Protein 4HBE (pdb70)

GO terms:
  GO:0005515 protein binding (F, IPI)
  GO:0033650 host cell mitochondrion (C, EXP)
  GO:0030430 host cell cytoplasm (C, EXP)

B-factor: mean 36.93, std 17.75, range [13.77, 181.9]

Organism: Rubella virus (strain M33) (NCBI:txid11043)

Nearest PDB structures (foldseek):
  4har-assembly2_C  TM=7.996E-01  e=3.243E-14  Rubella virus strain M33
  4hbo-assembly4_D-5  TM=9.039E-01  e=2.121E-11  Rubella virus strain M33
  6g1z-assembly1_A  TM=4.812E-01  e=7.567E-01  Agrobacterium fabrum str. C58
  6g20-assembly1_A  TM=4.833E-01  e=8.910E-01  Agrobacterium fabrum str. C58
  5fl3-assembly1_A  TM=3.885E-01  e=9.409E-01  Thermus thermophilus

CATH classification: 3.10.50.50

Secondary structure (DSSP, 8-state):
-EEEEEEEEEE-STT--EEEEEEEEEE--S----STT---HHHHSPPP-S---HHHHHHHT-----EEEEES-TTS-EEEEEEEETTEEEEEEEE---/--EEEEEEEEE-STT--EEEEEEEEEE-SS-SB-TT-PBPTTTT-S--SSPPPHHHHHHHH------EEEEETTTEEEEEEEEEETTEEEEEEEE---

Structure (mmCIF, N/CA/C/O backbone):
data_4HBE
#
_entry.id   4HBE
#
_cell.length_a   37.730
_cell.length_b   71.484
_cell.length_c   79.048
_cell.angle_alpha   90.00
_cell.angle_beta   90.00
_cell.angle_gamma   90.00
#
_symmetry.space_group_name_H-M   'P 2 21 21'
#
loop_
_entity.id
_entity.type
_entity.pdbx_description
1 polymer 'Capsid protein'
2 water water
#
loop_
_atom_site.group_PDB
_atom_site.id
_at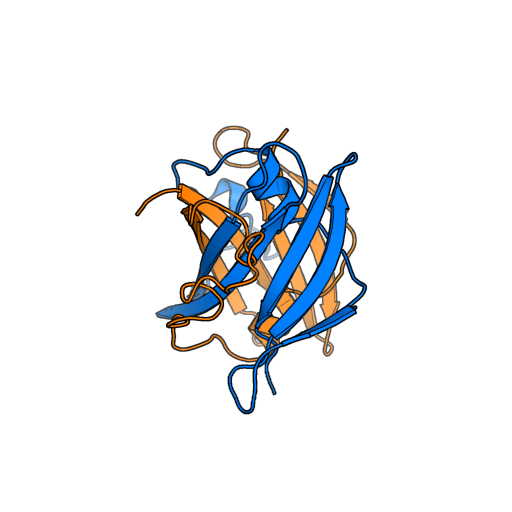om_site.type_symbol
_atom_site.label_atom_id
_atom_site.label_alt_id
_atom_site.label_comp_id
_atom_site.label_asym_id
_atom_site.label_entity_id
_atom_site.label_seq_id
_atom_site.pdbx_PDB_ins_code
_atom_site.Cartn_x
_atom_site.Cartn_y
_atom_site.Cartn_z
_atom_site.occupancy
_atom_site.B_iso_or_equiv
_atom_site.auth_seq_id
_atom_site.auth_comp_id
_atom_site.auth_asym_id
_atom_site.auth_atom_id
_atom_site.pdbx_PDB_model_num
ATOM 1 N N . THR A 1 24 ? -2.859 14.645 0.443 1.00 59.48 24 THR A N 1
ATOM 2 C CA . THR A 1 24 ? -3.128 13.241 0.735 1.00 63.21 24 THR A CA 1
ATOM 3 C C . THR A 1 24 ? -3.705 12.448 -0.455 1.00 54.01 24 THR A C 1
ATOM 4 O O . THR A 1 24 ? -4.720 12.832 -1.054 1.00 38.66 24 THR A O 1
ATOM 8 N N . GLU A 1 25 ? -3.066 11.317 -0.752 1.00 55.11 25 GLU A N 1
ATOM 9 C CA . GLU A 1 25 ? -3.200 10.670 -2.057 1.00 57.40 25 GLU A CA 1
ATOM 10 C C . GLU A 1 25 ? -3.999 9.373 -2.096 1.00 48.69 25 GLU A C 1
ATOM 11 O O . GLU A 1 25 ? -3.991 8.574 -1.167 1.00 58.07 25 GLU A O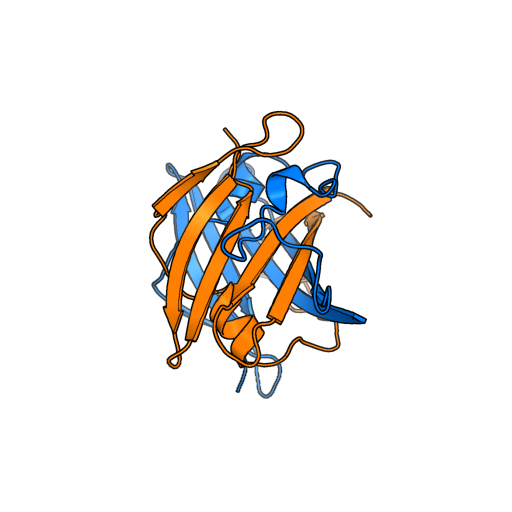 1
ATOM 13 N N . ALA A 1 26 ? -4.693 9.196 -3.205 1.00 38.25 26 ALA A N 1
ATOM 14 C CA . ALA A 1 26 ? -5.355 7.954 -3.544 1.00 37.74 26 ALA A CA 1
ATOM 15 C C . ALA A 1 26 ? -5.282 7.821 -5.064 1.00 33.01 26 ALA A C 1
ATOM 16 O O . ALA A 1 26 ? -5.044 8.801 -5.782 1.00 29.85 26 ALA A O 1
ATOM 18 N N . CYS A 1 27 ? -5.481 6.611 -5.554 1.00 25.57 27 CYS A N 1
ATOM 19 C CA . CYS A 1 27 ? -5.400 6.384 -6.977 1.00 18.74 27 CYS A CA 1
ATOM 20 C C . CYS A 1 27 ? -6.351 5.271 -7.412 1.00 26.09 27 CYS A C 1
ATOM 21 O O . CYS A 1 27 ? -6.754 4.436 -6.601 1.00 24.46 27 CYS A O 1
ATOM 24 N N . VAL A 1 28 ? -6.703 5.266 -8.697 1.00 19.35 28 VAL A N 1
ATOM 25 C CA . VAL A 1 28 ? -7.556 4.223 -9.245 1.00 22.98 28 VAL A CA 1
ATOM 26 C C . VAL A 1 28 ? -7.230 4.150 -10.742 1.00 25.67 28 VAL A C 1
ATOM 27 O O . VAL A 1 28 ? -6.812 5.153 -11.328 1.00 19.10 28 VAL A O 1
ATOM 31 N N . THR A 1 29 ? -7.368 2.969 -11.349 1.00 22.19 29 THR A N 1
ATOM 32 C CA . THR A 1 29 ? -6.897 2.779 -12.723 1.00 25.02 29 THR A CA 1
ATOM 33 C C . THR A 1 29 ? -8.007 2.510 -13.728 1.00 18.48 29 THR A C 1
ATOM 34 O O . THR A 1 29 ? -8.924 1.742 -13.458 1.00 19.78 29 THR A O 1
ATOM 38 N N . SER A 1 30 ? -7.906 3.136 -14.895 1.00 21.52 30 SER A N 1
ATOM 39 C CA . SER A 1 30 ? -8.829 2.873 -16.000 1.00 19.49 30 SER A CA 1
ATOM 40 C C . SER A 1 30 ? -8.080 2.273 -17.166 1.00 21.27 30 SER A C 1
ATOM 41 O O . SER A 1 30 ? -6.859 2.320 -17.188 1.00 17.50 30 SER A O 1
ATOM 44 N N . TRP A 1 31 ? -8.813 1.732 -18.140 1.00 15.74 31 TRP A N 1
ATOM 45 C CA . TRP A 1 31 ? -8.239 1.352 -19.423 1.00 15.67 31 TRP A CA 1
ATOM 46 C C . TRP A 1 31 ? -9.147 1.835 -20.533 1.00 15.57 31 TRP A C 1
ATOM 47 O O . TRP A 1 31 ? -10.334 2.031 -20.332 1.00 31.08 31 TRP A O 1
ATOM 58 N N . LEU A 1 32 ? -8.588 1.998 -21.718 1.00 17.48 32 LEU A N 1
ATOM 59 C CA . LEU A 1 32 ? -9.300 2.625 -22.813 1.00 20.59 32 LEU A CA 1
ATOM 60 C C . LEU A 1 32 ? -8.614 2.208 -24.105 1.00 25.66 32 LEU A C 1
ATOM 61 O O . LEU A 1 32 ? -7.383 2.102 -24.162 1.00 30.07 32 LEU A O 1
ATOM 66 N N . TRP A 1 33 ? -9.403 1.975 -25.143 1.00 17.33 33 TRP A N 1
ATOM 67 C CA . TRP A 1 33 ? -8.849 1.565 -26.421 1.00 20.53 33 TRP A CA 1
ATOM 68 C C . TRP A 1 33 ? -9.845 1.783 -27.533 1.00 23.13 33 TRP A C 1
ATOM 69 O O . TRP A 1 33 ? -11.056 1.702 -27.330 1.00 25.47 33 TRP A O 1
ATOM 80 N N . SER A 1 34 ? -9.322 2.073 -28.711 1.00 19.74 34 SER A N 1
ATOM 81 C CA . SER A 1 34 ? -10.165 2.366 -29.846 1.00 25.46 34 SER A CA 1
ATOM 82 C C . SER A 1 34 ? -10.112 1.209 -30.824 1.00 33.60 34 SER A C 1
ATOM 83 O O . SER A 1 34 ? -9.351 0.254 -30.632 1.00 28.02 34 SER A O 1
ATOM 86 N N . GLU A 1 35 ? -10.918 1.329 -31.878 1.00 36.13 35 GLU A N 1
ATOM 87 C CA . GLU A 1 35 ? -10.986 0.353 -32.953 1.00 43.02 35 GLU A CA 1
ATOM 88 C C . GLU A 1 35 ? -10.486 0.921 -34.282 1.00 46.53 35 GLU A C 1
ATOM 89 O O . GLU A 1 35 ? -10.313 2.133 -34.429 1.00 53.09 35 GLU A O 1
ATOM 95 N N . GLY A 1 36 ? -10.256 0.034 -35.247 1.00 47.53 36 GLY A N 1
ATOM 96 C CA . GLY A 1 36 ? -9.914 0.438 -36.603 1.00 47.80 36 GLY A CA 1
ATOM 97 C C . GLY A 1 36 ? -8.453 0.756 -36.886 1.00 47.27 36 GLY A C 1
ATOM 98 O O . GLY A 1 36 ? -7.551 0.423 -36.111 1.00 45.02 36 GLY A O 1
ATOM 99 N N . GLU A 1 37 ? -8.228 1.402 -38.024 1.00 48.42 37 GLU A N 1
ATOM 100 C CA . GLU A 1 37 ? -6.900 1.832 -38.427 1.00 46.83 37 GLU A CA 1
ATOM 101 C C . GLU A 1 37 ? -6.266 2.739 -37.373 1.00 45.67 37 GLU A C 1
ATOM 102 O O . GLU A 1 37 ? -6.844 3.754 -36.977 1.00 49.36 37 GLU A O 1
ATOM 108 N N . GLY A 1 38 ? -5.074 2.365 -36.919 1.00 45.17 38 GLY A N 1
ATOM 109 C CA . GLY A 1 38 ? -4.350 3.151 -35.939 1.00 43.59 38 GLY A CA 1
ATOM 110 C C . GLY A 1 38 ? -4.971 3.132 -34.550 1.00 41.12 38 GLY A C 1
ATOM 111 O O . GLY A 1 38 ? -4.828 4.092 -33.784 1.00 41.26 38 GLY A O 1
ATOM 112 N N . ALA A 1 39 ? -5.663 2.043 -34.230 1.00 32.95 39 ALA A N 1
ATOM 113 C CA . ALA A 1 39 ? -6.248 1.861 -32.908 1.00 32.87 39 ALA A CA 1
ATOM 114 C C . ALA A 1 39 ? -5.186 2.039 -31.823 1.00 33.36 39 ALA A C 1
ATOM 115 O O . ALA A 1 39 ? -4.014 1.775 -32.053 1.00 37.37 39 ALA A O 1
ATOM 117 N N . VAL A 1 40 ? -5.591 2.525 -30.658 1.00 26.12 40 VAL A N 1
ATOM 118 C CA . VAL A 1 40 ? -4.657 2.707 -29.559 1.00 28.09 40 VAL A CA 1
ATOM 119 C C . VAL A 1 40 ? -5.190 2.030 -28.306 1.00 27.28 40 VAL A C 1
ATOM 120 O O . VAL A 1 40 ? -6.330 1.599 -28.263 1.00 33.25 40 VAL A O 1
ATOM 124 N N . PHE A 1 41 ? -4.365 1.985 -27.274 1.00 24.30 41 PHE A N 1
ATOM 125 C CA . PHE A 1 41 ? -4.662 1.247 -26.057 1.00 21.33 41 PHE A CA 1
ATOM 126 C C . PHE A 1 41 ? -3.909 2.009 -25.024 1.00 19.81 41 PHE A C 1
ATOM 127 O O . PHE A 1 41 ? -2.689 2.156 -25.150 1.00 20.81 41 PHE A O 1
ATOM 135 N N . TYR A 1 42 ? -4.619 2.511 -24.017 1.00 15.47 42 TYR A N 1
ATOM 136 C CA . TYR A 1 42 ? -3.976 3.237 -22.920 1.00 23.05 42 TYR A CA 1
ATOM 137 C C . TYR A 1 42 ? -4.356 2.696 -21.556 1.00 15.17 42 TYR A C 1
ATOM 138 O O . TYR A 1 42 ? -5.461 2.218 -21.355 1.00 15.20 42 TYR A O 1
ATOM 147 N N . ARG A 1 43 ? -3.412 2.769 -20.633 1.00 16.23 43 ARG A N 1
ATOM 148 C CA . ARG A 1 43 ? -3.717 2.710 -19.211 1.00 16.89 43 ARG A CA 1
ATOM 149 C C . ARG A 1 43 ? -3.928 4.144 -18.685 1.00 21.73 43 ARG A C 1
ATOM 150 O O . ARG A 1 43 ? -3.209 5.071 -19.085 1.00 17.24 43 ARG A O 1
ATOM 158 N N . VAL A 1 44 ? -4.909 4.351 -17.810 1.00 24.32 44 VAL A N 1
ATOM 159 C CA . VAL A 1 44 ? -5.029 5.659 -17.141 1.00 24.24 44 VAL A CA 1
ATOM 160 C C . VAL A 1 44 ? -5.030 5.573 -15.606 1.00 27.10 44 VAL A C 1
ATOM 161 O O . VAL A 1 44 ? -5.931 5.009 -14.979 1.00 15.13 44 VAL A O 1
ATOM 165 N N . ASP A 1 45 ? -4.002 6.138 -14.998 1.00 15.11 45 ASP A N 1
ATOM 166 C CA . ASP A 1 45 ? -3.926 6.114 -13.555 1.00 25.28 45 ASP A CA 1
ATOM 167 C C . ASP A 1 45 ? -4.446 7.458 -13.035 1.00 29.11 45 ASP A C 1
ATOM 168 O O . ASP A 1 45 ? -3.860 8.516 -13.284 1.00 32.22 45 ASP A O 1
ATOM 173 N N . LEU A 1 46 ? -5.574 7.416 -12.343 1.00 24.04 46 LEU A N 1
ATOM 174 C CA . LEU A 1 46 ? -6.183 8.634 -11.854 1.00 24.39 46 LEU A CA 1
ATOM 175 C C . LEU A 1 46 ? -5.710 8.892 -10.431 1.00 35.07 46 LEU A C 1
ATOM 176 O O . LEU A 1 46 ? -6.139 8.221 -9.475 1.00 34.07 46 LEU A O 1
ATOM 181 N N . HIS A 1 47 ? -4.813 9.862 -10.300 1.00 16.16 47 HIS A N 1
ATOM 182 C CA . HIS A 1 47 ? -4.251 10.198 -9.004 1.00 25.84 47 HIS A CA 1
ATOM 183 C C . HIS A 1 47 ? -5.089 11.277 -8.350 1.00 23.37 47 HIS A C 1
ATOM 184 O O . HIS A 1 47 ? -5.117 12.412 -8.816 1.00 18.19 47 HIS A O 1
ATOM 191 N N . PHE A 1 48 ? -5.776 10.901 -7.272 1.00 19.56 48 PHE A N 1
ATOM 192 C CA . PHE A 1 48 ? -6.641 11.811 -6.540 1.00 18.31 48 PHE A CA 1
ATOM 193 C C . PHE A 1 48 ? -5.915 12.440 -5.365 1.00 28.65 48 PHE A C 1
ATOM 194 O O . PHE A 1 48 ? -5.472 11.736 -4.460 1.00 28.95 48 PHE A O 1
ATOM 202 N N . THR A 1 49 ? -5.827 13.768 -5.363 1.00 28.67 49 THR A N 1
ATOM 203 C CA . THR A 1 49 ? -5.220 14.481 -4.252 1.00 23.44 49 THR A CA 1
ATOM 204 C C . THR A 1 49 ? -6.229 15.367 -3.547 1.00 26.62 49 THR A C 1
ATOM 205 O O . THR A 1 49 ? -6.784 16.295 -4.153 1.00 23.26 49 THR A O 1
ATOM 209 N N . ASN A 1 50 ? -6.446 15.072 -2.263 1.00 21.13 50 ASN A N 1
ATOM 210 C CA . ASN A 1 50 ? -7.271 15.894 -1.378 1.00 21.87 50 ASN A CA 1
ATOM 211 C C . ASN A 1 50 ? -6.571 17.185 -0.945 1.00 28.03 50 ASN A C 1
ATOM 212 O O . ASN A 1 50 ? -5.566 17.140 -0.242 1.00 37.82 50 ASN A O 1
ATOM 217 N N . LEU A 1 51 ? -7.123 18.330 -1.343 1.00 23.12 51 LEU A N 1
ATOM 218 C CA . LEU A 1 51 ? -6.498 19.617 -1.082 1.00 26.07 51 LEU A CA 1
ATOM 219 C C . LEU A 1 51 ? -7.021 20.264 0.196 1.00 35.55 51 LEU A C 1
ATOM 220 O O . LEU A 1 51 ? -6.744 21.438 0.456 1.00 36.97 51 LEU A O 1
ATOM 225 N N . GLY A 1 52 ? -7.767 19.499 0.993 1.00 36.78 52 GLY A N 1
ATOM 226 C CA . GLY A 1 52 ? -8.279 19.999 2.260 1.00 39.82 52 GLY A CA 1
ATOM 227 C C . GLY A 1 52 ? -9.266 21.140 2.078 1.00 43.64 52 GLY A C 1
ATOM 228 O O . GLY A 1 52 ? -10.315 20.978 1.443 1.00 46.83 52 GLY A O 1
ATOM 229 N N . THR A 1 53 ? -8.928 22.297 2.639 1.00 43.37 53 THR A N 1
ATOM 230 C CA . THR A 1 53 ? -9.708 23.514 2.431 1.00 46.89 53 THR A CA 1
ATOM 231 C C . THR A 1 53 ? -8.829 24.579 1.758 1.00 45.38 53 THR A C 1
ATOM 232 O O . THR A 1 53 ? -8.095 25.307 2.426 1.00 44.11 53 THR A O 1
ATOM 236 N N . PRO A 1 54 ? -8.881 24.663 0.423 1.00 44.05 54 PRO A N 1
ATOM 237 C CA . PRO A 1 54 ? -8.066 25.672 -0.265 1.00 44.23 54 PRO A CA 1
ATOM 238 C C . PRO A 1 54 ? -8.614 27.090 -0.055 1.00 41.94 54 PRO A C 1
ATOM 239 O O . PRO A 1 54 ? -9.781 27.242 0.322 1.00 48.02 54 PRO A O 1
ATOM 243 N N . PRO A 1 55 ? -7.780 28.122 -0.273 1.00 42.63 55 PRO A N 1
ATOM 244 C CA . PRO A 1 55 ? -8.289 29.502 -0.256 1.00 52.68 55 PRO A CA 1
ATOM 245 C C . PRO A 1 55 ? -9.405 29.747 -1.293 1.00 54.21 55 PRO A C 1
ATOM 246 O O . PRO A 1 55 ? -9.322 29.246 -2.417 1.00 53.33 55 PRO A O 1
ATOM 250 N N . LEU A 1 56 ? -10.438 30.491 -0.894 1.00 56.91 56 LEU A N 1
ATOM 251 C CA . LEU A 1 56 ? -11.598 30.781 -1.750 1.00 58.98 56 LEU A CA 1
ATOM 252 C C . LEU A 1 56 ? -11.794 32.292 -1.929 1.00 68.17 56 LEU A C 1
ATOM 253 O O . LEU A 1 56 ? -11.189 33.089 -1.206 1.00 72.22 56 LEU A O 1
ATOM 258 N N . ASP A 1 57 ? -12.627 32.685 -2.894 1.00 68.93 57 ASP A N 1
ATOM 259 C CA . ASP A 1 57 ? -12.922 34.106 -3.122 1.00 78.63 57 ASP A CA 1
ATOM 260 C C . ASP A 1 57 ? -14.099 34.566 -2.259 1.00 81.24 57 ASP A C 1
ATOM 261 O O . ASP A 1 57 ? -14.488 33.871 -1.320 1.00 78.39 57 ASP A O 1
ATOM 266 N N . GLU A 1 58 ? -14.663 35.731 -2.563 1.00 86.86 58 GLU A N 1
ATOM 267 C CA . GLU A 1 58 ? -15.937 36.114 -1.955 1.00 99.82 58 GLU A CA 1
ATOM 268 C C . GLU A 1 58 ? -16.994 35.097 -2.373 1.00 102.42 58 GLU A C 1
ATOM 269 O O . GLU A 1 58 ? -16.775 34.332 -3.311 1.00 102.42 58 GLU A O 1
ATOM 275 N N . ASP A 1 59 ? -18.133 35.087 -1.682 1.00 102.16 59 ASP A N 1
ATOM 276 C CA . ASP A 1 59 ? -19.185 34.085 -1.907 1.00 96.24 59 ASP A CA 1
ATOM 277 C C . ASP A 1 59 ? -18.754 32.693 -1.414 1.00 87.74 59 ASP A C 1
ATOM 278 O O . ASP A 1 59 ? -19.488 32.030 -0.678 1.00 94.71 59 ASP A O 1
ATOM 283 N N . GLY A 1 60 ? -17.561 32.260 -1.817 1.00 71.08 60 GLY A N 1
ATOM 284 C CA . GLY A 1 60 ? -17.001 30.995 -1.372 1.00 58.68 60 GLY A CA 1
ATOM 285 C C . GLY A 1 60 ? -16.687 30.063 -2.529 1.00 53.42 60 GLY A C 1
ATOM 286 O O . GLY A 1 60 ? -16.762 28.838 -2.390 1.00 55.89 60 GLY A O 1
ATOM 287 N N . ARG A 1 61 ? -16.327 30.645 -3.672 1.00 54.20 61 ARG A N 1
ATOM 288 C CA . ARG A 1 61 ? -16.111 29.877 -4.903 1.00 53.83 61 ARG A CA 1
ATOM 289 C C . ARG A 1 61 ? -14.630 29.534 -5.147 1.00 52.86 61 ARG A C 1
ATOM 290 O O . ARG A 1 61 ? -13.740 30.358 -4.937 1.00 58.23 61 ARG A O 1
ATOM 298 N N . TRP A 1 62 ? -14.378 28.311 -5.598 1.00 46.25 62 TRP A N 1
ATOM 299 C CA . TRP A 1 62 ? -13.038 27.877 -5.980 1.00 36.72 62 TRP A CA 1
ATOM 300 C C . TRP A 1 62 ? -12.894 28.011 -7.505 1.00 35.72 62 TRP A C 1
ATOM 301 O O . TRP A 1 62 ? -13.823 27.666 -8.251 1.00 34.42 62 TRP A O 1
ATOM 312 N N . ASP A 1 63 ? -11.749 28.512 -7.967 1.00 31.21 63 ASP A N 1
ATOM 313 C CA . ASP A 1 63 ? -11.468 28.630 -9.411 1.00 28.68 63 ASP A CA 1
ATOM 314 C C . ASP A 1 63 ? -10.144 27.949 -9.790 1.00 25.45 63 ASP A C 1
ATOM 315 O O . ASP A 1 63 ? -9.217 28.604 -10.280 1.00 26.44 63 ASP A O 1
ATOM 320 N N . PRO A 1 64 ? -10.058 26.625 -9.587 1.00 28.42 64 PRO A N 1
ATOM 321 C CA . PRO A 1 64 ? -8.780 25.914 -9.684 1.00 26.91 64 PRO A CA 1
ATOM 322 C C . PRO A 1 64 ? -8.138 25.909 -11.077 1.00 31.56 64 PRO A C 1
ATOM 323 O O . PRO A 1 64 ? -6.905 25.950 -11.150 1.00 26.99 64 PRO A O 1
ATOM 327 N N . ALA A 1 65 ? -8.924 25.852 -12.154 1.00 28.92 65 ALA A N 1
ATOM 328 C CA . ALA A 1 65 ? -8.337 25.855 -13.508 1.00 29.91 65 ALA A CA 1
ATOM 329 C C . ALA A 1 65 ? -7.409 27.059 -13.755 1.00 33.14 65 ALA A C 1
ATOM 330 O O . ALA A 1 65 ? -6.460 26.985 -14.545 1.00 32.98 65 ALA A O 1
ATOM 332 N N . LEU A 1 66 ? -7.688 28.154 -13.053 1.00 39.73 66 LEU A N 1
ATOM 333 C CA . LEU A 1 66 ? -6.900 29.376 -13.151 1.00 38.19 66 LEU A CA 1
ATOM 334 C C . LEU A 1 66 ? -5.915 29.578 -12.004 1.00 32.86 66 LEU A C 1
ATOM 335 O O . LEU A 1 66 ? -4.980 30.355 -12.137 1.00 46.23 66 LEU A O 1
ATOM 340 N N . MET A 1 67 ? -6.124 28.904 -10.878 1.00 27.58 67 MET A N 1
ATOM 341 C CA . MET A 1 67 ? -5.243 29.076 -9.714 1.00 32.32 67 MET A CA 1
ATOM 342 C C . MET A 1 67 ? -3.983 28.201 -9.791 1.00 27.68 67 MET A C 1
ATOM 343 O O . MET A 1 67 ? -2.881 28.660 -9.483 1.00 31.82 67 MET A O 1
ATOM 348 N N . TYR A 1 68 ? -4.151 26.951 -10.220 1.00 22.79 68 TYR A N 1
ATOM 349 C CA . TYR A 1 68 ? -3.073 25.972 -10.186 1.00 22.39 68 TYR A CA 1
ATOM 350 C C . TYR A 1 68 ? -2.572 25.547 -11.563 1.00 30.69 68 TYR A C 1
ATOM 351 O O . TYR A 1 68 ? -3.327 25.535 -12.541 1.00 27.82 68 TYR A O 1
ATOM 360 N N . ASN A 1 69 ? -1.291 25.187 -11.615 1.00 22.28 69 ASN A N 1
ATOM 361 C CA . ASN A 1 69 ? -0.665 24.643 -12.809 1.00 24.49 69 ASN A CA 1
ATOM 362 C C . ASN A 1 69 ? -1.108 23.213 -13.072 1.00 28.03 69 ASN A C 1
ATOM 363 O O . ASN A 1 69 ? -1.154 22.405 -12.160 1.00 24.79 69 ASN A O 1
ATOM 368 N N . PRO A 1 70 ? -1.428 22.895 -14.334 1.00 29.38 70 PRO A N 1
ATOM 369 C CA . PRO A 1 70 ? -1.878 21.547 -14.717 1.00 23.37 70 PRO A CA 1
ATOM 370 C C . PRO A 1 70 ? -0.682 20.619 -14.843 1.00 24.45 70 PRO A C 1
ATOM 371 O O . PRO A 1 70 ? 0.437 21.103 -14.963 1.00 20.81 70 PRO A O 1
ATOM 375 N N . CYS A 1 71 ? -0.874 19.311 -14.814 1.00 18.27 71 CYS A N 1
ATOM 376 C CA . CYS A 1 71 ? 0.278 18.482 -15.156 1.00 23.66 71 CYS A CA 1
ATOM 377 C C . CYS A 1 71 ? 0.433 18.380 -16.697 1.00 41.37 71 CYS A C 1
ATOM 378 O O . CYS A 1 71 ? -0.416 18.853 -17.466 1.00 35.74 71 CYS A O 1
ATOM 381 N N . GLY A 1 72 ? 1.537 17.796 -17.135 1.00 37.18 72 GLY A N 1
ATOM 382 C CA . GLY A 1 72 ? 1.865 17.729 -18.544 1.00 35.37 72 GLY A CA 1
ATOM 383 C C . GLY A 1 72 ? 3.154 16.947 -18.661 1.00 37.97 72 GLY A C 1
ATOM 384 O O . GLY A 1 72 ? 3.699 16.545 -17.629 1.00 19.71 72 GLY A O 1
ATOM 385 N N . PRO A 1 73 ? 3.637 16.711 -19.900 1.00 37.05 73 PRO A N 1
ATOM 386 C CA . PRO A 1 73 ? 3.030 17.124 -21.172 1.00 30.77 73 PRO A CA 1
ATOM 387 C C . PRO A 1 73 ? 1.773 16.315 -21.479 1.00 31.21 73 PRO A C 1
ATOM 388 O O . PRO A 1 73 ? 1.567 15.193 -20.982 1.00 25.26 73 PRO A O 1
ATOM 392 N N . GLU A 1 74 ? 0.913 16.891 -22.303 1.00 27.24 74 GLU A N 1
ATOM 393 C CA . GLU A 1 74 ? -0.378 16.275 -22.529 1.00 27.36 74 GLU A CA 1
ATOM 394 C C . GLU A 1 74 ? -0.290 15.089 -23.481 1.00 18.46 74 GLU A C 1
ATOM 395 O O . GLU A 1 74 ? 0.561 15.077 -24.371 1.00 22.86 74 GLU A O 1
ATOM 401 N N . PRO A 1 75 ? -1.166 14.086 -23.278 1.00 16.78 75 PRO A N 1
ATOM 402 C CA . PRO A 1 75 ? -1.331 13.006 -24.263 1.00 16.67 75 PRO A CA 1
ATOM 403 C C . PRO A 1 75 ? -1.938 13.554 -25.554 1.00 31.20 75 PRO A C 1
ATOM 404 O O . PRO A 1 75 ? -2.259 14.745 -25.592 1.00 26.17 75 PRO A O 1
ATOM 408 N N . PRO A 1 76 ? -2.055 12.729 -26.614 1.00 33.23 76 PRO A N 1
ATOM 409 C CA . PRO A 1 76 ? -2.615 13.310 -27.844 1.00 37.84 76 PRO A CA 1
ATOM 410 C C . PRO A 1 76 ? -4.051 13.810 -27.649 1.00 33.15 76 PRO A C 1
ATOM 411 O O . PRO A 1 76 ? -4.769 13.317 -26.779 1.00 26.08 76 PRO A O 1
ATOM 415 N N . ALA A 1 77 ? -4.438 14.808 -28.435 1.00 31.47 77 ALA A N 1
ATOM 416 C CA . ALA A 1 77 ? -5.706 15.497 -28.232 1.00 32.02 77 ALA A CA 1
ATOM 417 C C . ALA A 1 77 ? -6.905 14.556 -28.238 1.00 30.32 77 ALA A C 1
ATOM 418 O O . ALA A 1 77 ? -7.719 14.589 -27.318 1.00 30.62 77 ALA A O 1
ATOM 420 N N . HIS A 1 78 ? -6.990 13.708 -29.258 1.00 27.35 78 HIS A N 1
ATOM 421 C CA . HIS A 1 78 ? -8.175 12.886 -29.480 1.00 26.63 78 HIS A CA 1
ATOM 422 C C . HIS A 1 78 ? -8.294 11.809 -28.413 1.00 25.18 78 HIS A C 1
ATOM 423 O O . HIS A 1 78 ? -9.385 11.386 -28.074 1.00 23.37 78 HIS A O 1
ATOM 430 N N . VAL A 1 79 ? -7.163 11.363 -27.887 1.00 27.19 79 VAL A N 1
ATOM 431 C CA . VAL A 1 79 ? -7.183 10.405 -26.789 1.00 28.54 79 VAL A CA 1
ATOM 432 C C . VAL A 1 79 ? -7.803 11.016 -25.536 1.00 26.01 79 VAL A C 1
ATOM 433 O O . VAL A 1 79 ? -8.616 10.388 -24.867 1.00 23.77 79 VAL A O 1
ATOM 437 N N . VAL A 1 80 ? -7.421 12.253 -25.240 1.00 26.99 80 VAL A N 1
ATOM 438 C CA . VAL A 1 80 ? -7.946 12.975 -24.086 1.00 22.84 80 VAL A CA 1
ATOM 439 C C . VAL A 1 80 ? -9.452 13.254 -24.220 1.00 26.80 80 VAL A C 1
ATOM 440 O O . VAL A 1 80 ? -10.204 13.116 -23.252 1.00 15.52 80 VAL A O 1
ATOM 444 N N . ARG A 1 81 ? -9.890 13.636 -25.419 1.00 22.83 81 ARG A N 1
ATOM 445 C CA . ARG A 1 81 ? -11.302 13.924 -25.658 1.00 22.28 81 ARG A CA 1
ATOM 446 C C . ARG A 1 81 ? -12.129 12.656 -25.480 1.00 33.29 81 ARG A C 1
ATOM 447 O O . ARG A 1 81 ? -13.259 12.694 -24.972 1.00 38.22 81 ARG A O 1
ATOM 455 N N . ALA A 1 82 ? -11.553 11.531 -25.895 1.00 26.22 82 ALA A N 1
ATOM 456 C CA . ALA A 1 82 ? -12.245 10.261 -25.807 1.00 27.53 82 ALA A CA 1
ATOM 457 C C . ALA A 1 82 ? -12.336 9.819 -24.349 1.00 22.09 82 ALA A C 1
ATOM 458 O O . ALA A 1 82 ? -13.395 9.426 -23.894 1.00 17.89 82 ALA A O 1
ATOM 460 N N . TYR A 1 83 ? -11.236 9.883 -23.612 1.00 22.88 83 TYR A N 1
ATOM 461 C CA . TYR A 1 83 ? -11.316 9.514 -22.209 1.00 19.55 83 TYR A CA 1
ATOM 462 C C . TYR A 1 83 ? -12.295 10.389 -21.443 1.00 22.15 83 TYR A C 1
ATOM 463 O O . TYR A 1 83 ? -13.025 9.890 -20.596 1.00 28.09 83 TYR A O 1
ATOM 472 N N . ASN A 1 84 ? -12.307 11.685 -21.739 1.00 22.40 84 ASN A N 1
ATOM 473 C CA . ASN A 1 84 ? -13.158 12.636 -21.003 1.00 23.89 84 ASN A CA 1
ATOM 474 C C . ASN A 1 84 ? -14.562 12.825 -21.563 1.00 30.96 84 ASN A C 1
ATOM 475 O O . ASN A 1 84 ? -15.311 13.688 -21.104 1.00 42.51 84 ASN A O 1
ATOM 480 N N . GLN A 1 85 ? -14.903 12.015 -22.556 1.00 30.30 85 GLN A N 1
ATOM 481 C CA . GLN A 1 85 ? -16.217 12.036 -23.171 1.00 40.32 85 GLN A CA 1
ATOM 482 C C . GLN A 1 85 ? -17.258 11.572 -22.161 1.00 46.52 85 GLN A C 1
ATOM 483 O O . GLN A 1 85 ? -16.978 10.702 -21.337 1.00 50.61 85 GLN A O 1
ATOM 489 N N . PRO A 1 86 ? -18.455 12.180 -22.185 1.00 51.22 86 PRO A N 1
ATOM 490 C CA . PRO A 1 86 ? -19.569 11.484 -21.524 1.00 51.91 86 PRO A CA 1
ATOM 491 C C . PRO A 1 86 ? -20.061 10.316 -22.410 1.00 49.42 86 PRO A C 1
ATOM 492 O O . PRO A 1 86 ? -19.971 10.425 -23.633 1.00 45.70 86 PRO A O 1
ATOM 496 N N . ALA A 1 87 ? -20.538 9.213 -21.831 1.00 60.37 87 ALA A N 1
ATOM 497 C CA . ALA A 1 87 ? -21.005 8.085 -22.663 1.00 72.65 87 ALA A CA 1
ATOM 498 C C . ALA A 1 87 ? -22.154 7.244 -22.084 1.00 79.27 87 ALA A C 1
ATOM 499 O O . ALA A 1 87 ? -22.795 6.465 -22.809 1.00 71.82 87 ALA A O 1
ATOM 501 N N . GLY A 1 88 ? -22.392 7.386 -20.781 1.00 87.60 88 GLY A N 1
ATOM 502 C CA . GLY A 1 88 ? -23.578 6.834 -20.137 1.00 89.13 88 GLY A CA 1
ATOM 503 C C . GLY A 1 88 ? -23.815 5.329 -20.142 1.00 84.27 88 GLY A C 1
ATOM 504 O O . GLY A 1 88 ? -23.761 4.692 -19.089 1.00 87.21 88 GLY A O 1
ATOM 505 N N . ASP A 1 89 ? -24.094 4.762 -21.314 1.00 77.42 89 ASP A N 1
ATOM 506 C CA . ASP A 1 89 ? -24.538 3.365 -21.417 1.00 72.68 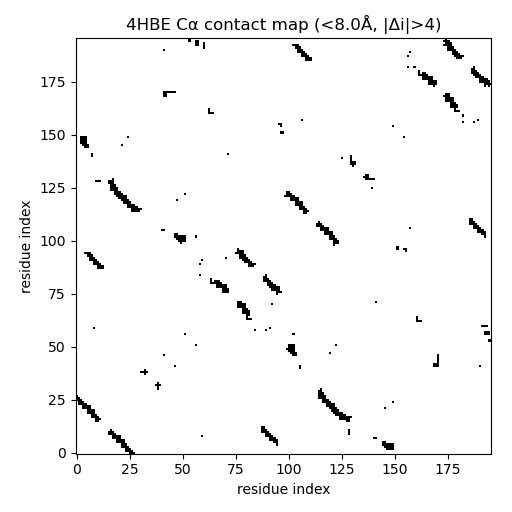89 ASP A CA 1
ATOM 507 C C . ASP A 1 89 ? -23.501 2.318 -20.973 1.00 59.84 89 ASP A C 1
ATOM 508 O O . ASP A 1 89 ? -22.656 1.905 -21.769 1.00 65.65 89 ASP A O 1
ATOM 513 N N . VAL A 1 90 ? -23.565 1.902 -19.708 1.00 40.22 90 VAL A N 1
ATOM 514 C CA . VAL A 1 90 ? -22.779 0.763 -19.240 1.00 32.47 90 VAL A CA 1
ATOM 515 C C . VAL A 1 90 ? -23.174 -0.490 -20.022 1.00 28.21 90 VAL A C 1
ATOM 516 O O . VAL A 1 90 ? -24.261 -1.012 -19.847 1.00 28.56 90 VAL A O 1
ATOM 520 N N . ARG A 1 91 ? -22.301 -0.987 -20.885 1.00 30.94 91 ARG A N 1
ATOM 521 C CA . ARG A 1 91 ? -22.704 -2.085 -21.755 1.00 37.82 91 ARG A CA 1
ATOM 522 C C . ARG A 1 91 ? -22.071 -3.433 -21.399 1.00 40.17 91 ARG A C 1
ATOM 523 O O . ARG A 1 91 ? -22.484 -4.465 -21.925 1.00 43.80 91 ARG A O 1
ATOM 531 N N . GLY A 1 92 ? -21.095 -3.430 -20.491 1.00 29.87 92 GLY A N 1
ATOM 532 C CA . GLY A 1 92 ? -20.535 -4.679 -19.996 1.00 29.89 92 GLY A CA 1
ATOM 533 C C . GLY A 1 92 ? -19.859 -4.571 -18.636 1.00 33.18 92 GLY A C 1
ATOM 534 O O . GLY A 1 92 ? -19.431 -3.473 -18.222 1.00 28.09 92 GLY A O 1
ATOM 535 N N . VAL A 1 93 ? -19.760 -5.705 -17.941 1.00 26.63 93 VAL A N 1
ATOM 536 C CA . VAL A 1 93 ? -19.023 -5.779 -16.675 1.00 34.76 93 VAL A CA 1
ATOM 537 C C . VAL A 1 93 ? -17.829 -6.752 -16.758 1.00 29.67 93 VAL A C 1
ATOM 538 O O . VAL A 1 93 ? -17.997 -7.953 -17.014 1.00 27.47 93 VAL A O 1
ATOM 542 N N . TRP A 1 94 ? -16.625 -6.220 -16.544 1.00 26.88 94 TRP A N 1
ATOM 543 C CA . TRP A 1 94 ? -15.407 -7.020 -16.641 1.00 26.74 94 TRP A CA 1
ATOM 544 C C . TRP A 1 94 ? -14.744 -7.291 -15.298 1.00 31.21 94 TRP A C 1
ATOM 545 O O . TRP A 1 94 ? -14.881 -6.524 -14.342 1.00 34.30 94 TRP A O 1
ATOM 556 N N . GLY A 1 95 ? -14.030 -8.407 -15.232 1.00 30.95 95 GLY A N 1
ATOM 557 C CA . GLY A 1 95 ? -13.268 -8.729 -14.048 1.00 40.18 95 GLY A CA 1
ATOM 558 C C . GLY A 1 95 ? -14.134 -9.374 -12.996 1.00 49.18 95 GLY A C 1
ATOM 559 O O . GLY A 1 95 ? -15.349 -9.457 -13.149 1.00 56.99 95 GLY A O 1
ATOM 560 N N . LYS A 1 96 ? -13.505 -9.816 -11.915 1.00 58.13 96 LYS A N 1
ATOM 561 C CA . LYS A 1 96 ? -14.186 -10.632 -10.919 1.00 67.41 96 LYS A CA 1
ATOM 562 C C . LYS A 1 96 ? -14.052 -10.068 -9.503 1.00 67.51 96 LYS A C 1
ATOM 563 O O . LYS A 1 96 ? -13.185 -9.231 -9.231 1.00 62.03 96 LYS A O 1
ATOM 569 N N . GLY A 1 97 ? -14.931 -10.536 -8.618 1.00 66.65 97 GLY A N 1
ATOM 570 C CA . GLY A 1 97 ? -14.824 -10.293 -7.191 1.00 61.00 97 GLY A CA 1
ATOM 571 C C . GLY A 1 97 ? -14.721 -8.842 -6.786 1.00 60.74 97 GLY A C 1
ATOM 572 O O . GLY A 1 97 ? -15.703 -8.099 -6.841 1.00 62.72 97 GLY A O 1
ATOM 573 N N . GLU A 1 98 ? -13.520 -8.438 -6.385 1.00 64.44 98 GLU A N 1
ATOM 574 C CA . GLU A 1 98 ? -13.294 -7.096 -5.857 1.00 65.77 98 GLU A CA 1
ATOM 575 C C . GLU A 1 98 ? -12.683 -6.144 -6.884 1.00 58.97 98 GLU A C 1
ATOM 576 O O . GLU A 1 98 ? -12.672 -4.935 -6.674 1.00 52.95 98 GLU A O 1
ATOM 582 N N . ARG A 1 99 ? -12.178 -6.692 -7.988 1.00 57.20 99 ARG A N 1
ATOM 583 C CA . ARG A 1 99 ? -11.630 -5.873 -9.066 1.00 60.69 99 ARG A CA 1
ATOM 584 C C . ARG A 1 99 ? -12.536 -5.928 -10.292 1.00 51.61 99 ARG A C 1
ATOM 585 O O . ARG A 1 99 ? -12.233 -6.592 -11.287 1.00 47.11 99 ARG A O 1
ATOM 593 N N . THR A 1 100 ? -13.650 -5.219 -10.221 1.00 40.23 100 THR A N 1
ATOM 594 C CA . THR A 1 100 ? -14.667 -5.325 -11.250 1.00 36.41 100 THR A CA 1
ATOM 595 C C . THR A 1 100 ? -14.713 -4.009 -12.051 1.00 32.54 100 THR A C 1
ATOM 596 O O . THR A 1 100 ? -14.477 -2.947 -11.491 1.00 32.00 100 THR A O 1
ATOM 600 N N . TYR A 1 101 ? -14.940 -4.077 -13.363 1.00 30.28 101 TYR A N 1
ATOM 601 C CA . TYR A 1 101 ? -14.908 -2.866 -14.204 1.00 29.92 101 TYR A CA 1
ATOM 602 C C . TYR A 1 101 ? -16.158 -2.703 -15.061 1.00 33.11 101 TYR A C 1
ATOM 603 O O . TYR A 1 101 ? -16.662 -3.678 -15.629 1.00 32.90 101 TYR A O 1
ATOM 612 N N . ALA A 1 102 ? -16.646 -1.471 -15.173 1.00 21.57 102 ALA A N 1
ATOM 613 C CA . ALA A 1 102 ? -17.770 -1.199 -16.051 1.00 26.25 102 ALA A CA 1
ATOM 614 C C . ALA A 1 102 ? -17.225 -0.768 -17.392 1.00 20.93 102 ALA A C 1
ATOM 615 O O . ALA A 1 102 ? -16.349 0.087 -17.464 1.00 28.36 102 ALA A O 1
ATOM 617 N N . GLU A 1 103 ? -17.725 -1.370 -18.459 1.00 21.49 103 GLU A N 1
ATOM 618 C CA . GLU A 1 103 ? -17.311 -0.967 -19.789 1.00 20.78 103 GLU A CA 1
ATOM 619 C C . GLU A 1 103 ? -18.321 0.002 -20.374 1.00 24.09 103 GLU A C 1
ATOM 620 O O . GLU A 1 103 ? -19.519 -0.252 -20.320 1.00 27.85 103 GLU A O 1
ATOM 626 N N . GLN A 1 104 ? -17.846 1.113 -20.931 1.00 23.28 104 GLN A N 1
ATOM 627 C CA . GLN A 1 104 ? -18.695 1.964 -21.757 1.00 29.33 104 GLN A CA 1
ATOM 628 C C . GLN A 1 104 ? -18.220 1.902 -23.207 1.00 33.10 104 GLN A C 1
ATOM 629 O O . GLN A 1 104 ? -17.025 1.868 -23.482 1.00 38.77 104 GLN A O 1
ATOM 635 N N . ASP A 1 105 ? -19.163 1.886 -24.134 1.00 37.00 105 ASP A N 1
ATOM 636 C CA . ASP A 1 105 ? -18.858 1.627 -25.535 1.00 38.26 105 ASP A CA 1
ATOM 637 C C . ASP A 1 105 ? -19.493 2.736 -26.364 1.00 33.36 105 ASP A C 1
ATOM 638 O O . ASP A 1 105 ? -20.725 2.825 -26.426 1.00 28.81 105 ASP A O 1
ATOM 643 N N . PHE A 1 106 ? -18.660 3.570 -27.000 1.00 36.68 106 PHE A N 1
ATOM 644 C CA . PHE A 1 106 ? -19.143 4.774 -27.695 1.00 32.73 106 PHE A CA 1
ATOM 645 C C . PHE A 1 106 ? -18.304 5.207 -28.891 1.00 34.00 106 PHE A C 1
ATOM 646 O O . PHE A 1 106 ? -17.122 4.901 -28.981 1.00 31.81 106 PHE A O 1
ATOM 654 N N . ARG A 1 107 ? -18.928 5.945 -29.800 1.00 30.86 107 ARG A N 1
ATOM 655 C CA . ARG A 1 107 ? -18.204 6.529 -30.922 1.00 37.95 107 ARG A CA 1
ATOM 656 C C . ARG A 1 107 ? -17.882 7.998 -30.675 1.00 43.99 107 ARG A C 1
ATOM 657 O O . ARG A 1 107 ? -18.668 8.728 -30.061 1.00 43.04 107 ARG A O 1
ATOM 665 N N . VAL A 1 108 ? -16.715 8.421 -31.153 1.00 40.57 108 VAL A N 1
ATOM 666 C CA . VAL A 1 108 ? -16.390 9.838 -31.231 1.00 35.09 108 VAL A CA 1
ATOM 667 C C . VAL A 1 108 ? -15.915 10.160 -32.646 1.00 37.48 108 VAL A C 1
ATOM 668 O O . VAL A 1 108 ? -14.771 9.896 -33.007 1.00 29.31 108 VAL A O 1
ATOM 672 N N . GLY A 1 109 ? -16.828 10.705 -33.446 1.00 48.13 109 GLY A N 1
ATOM 673 C CA . GLY A 1 109 ? -16.552 11.018 -34.834 1.00 50.66 109 GLY A CA 1
ATOM 674 C C . GLY A 1 109 ? -16.026 9.845 -35.633 1.00 46.62 109 GLY A C 1
ATOM 675 O O . GLY A 1 109 ? -14.896 9.884 -36.120 1.00 46.93 109 GLY A O 1
ATOM 676 N N . GLY A 1 110 ? -16.841 8.800 -35.756 1.00 46.25 110 GLY A N 1
ATOM 677 C CA . GLY A 1 110 ? -16.504 7.655 -36.588 1.00 49.62 110 GLY A CA 1
ATOM 678 C C . GLY A 1 110 ? -15.500 6.677 -35.993 1.00 51.08 110 GLY A C 1
ATOM 679 O O . GLY A 1 110 ? -15.196 5.651 -36.607 1.00 53.08 110 GLY A O 1
ATOM 680 N N . THR A 1 111 ? -14.973 6.993 -34.810 1.00 47.40 111 THR A N 1
ATOM 681 C CA . THR A 1 111 ? -14.062 6.082 -34.115 1.00 43.35 111 THR A CA 1
ATOM 682 C C . THR A 1 111 ? -14.768 5.432 -32.927 1.00 36.97 111 THR A C 1
ATOM 683 O O . THR A 1 111 ? -15.350 6.125 -32.090 1.00 35.44 111 THR A O 1
ATOM 687 N N . ARG A 1 112 ? -14.732 4.106 -32.846 1.00 30.28 112 ARG A N 1
ATOM 688 C CA . ARG A 1 112 ? -15.316 3.452 -31.682 1.00 33.72 112 ARG A CA 1
ATOM 689 C C . ARG A 1 112 ? -14.305 3.238 -30.546 1.00 25.10 112 ARG A C 1
ATOM 690 O O . ARG A 1 112 ? -13.192 2.768 -30.757 1.00 34.21 112 ARG A O 1
ATOM 698 N N . TRP A 1 113 ? -14.731 3.596 -29.345 1.00 22.45 113 TRP A N 1
ATOM 699 C CA . TRP A 1 113 ? -13.915 3.526 -28.138 1.00 25.74 113 TRP A CA 1
ATOM 700 C C . TRP A 1 113 ? -14.521 2.604 -27.085 1.00 25.72 113 TRP A C 1
ATOM 701 O O . TRP A 1 113 ? -15.746 2.457 -26.989 1.00 34.48 113 TRP A O 1
ATOM 712 N N . HIS A 1 114 ? -13.655 1.990 -26.292 1.00 18.01 114 HIS A N 1
ATOM 713 C CA . HIS A 1 114 ? -14.084 1.223 -25.137 1.00 18.15 114 HIS A CA 1
ATOM 714 C C . HIS A 1 114 ? -13.329 1.759 -23.926 1.00 18.38 114 HIS A C 1
ATOM 715 O O . HIS A 1 114 ? -12.145 2.035 -24.011 1.00 19.88 114 HIS A O 1
ATOM 722 N N . ARG A 1 115 ? -14.015 1.902 -22.807 1.00 17.41 115 ARG A N 1
ATOM 723 C CA . ARG A 1 115 ? -13.424 2.505 -21.633 1.00 20.61 115 ARG A CA 1
ATOM 724 C C . ARG A 1 115 ? -13.879 1.698 -20.437 1.00 22.82 115 ARG A C 1
ATOM 725 O O . ARG A 1 115 ? -15.073 1.509 -20.212 1.00 26.29 115 ARG A O 1
ATOM 733 N N . LEU A 1 116 ? -12.914 1.205 -19.684 1.00 18.66 116 LEU A N 1
ATOM 734 C CA . LEU A 1 116 ? -13.194 0.368 -18.531 1.00 22.58 116 LEU A CA 1
ATOM 735 C C . LEU A 1 116 ? -12.963 1.217 -17.305 1.00 17.35 116 LEU A C 1
ATOM 736 O O . LEU A 1 116 ? -11.887 1.755 -17.113 1.00 21.08 116 LEU A O 1
ATOM 741 N N . LEU A 1 117 ? -13.974 1.329 -16.470 1.00 17.95 117 LEU A N 1
ATOM 742 C CA . LEU A 1 117 ? -13.854 2.125 -15.276 1.00 23.70 117 LEU A CA 1
ATOM 743 C C . LEU A 1 117 ? -14.044 1.220 -14.080 1.00 22.71 117 LEU A C 1
ATOM 744 O O . LEU A 1 117 ? -14.884 0.319 -14.074 1.00 29.91 117 LEU A O 1
ATOM 749 N N . ARG A 1 118 ? -13.242 1.457 -13.063 1.00 30.20 118 ARG A N 1
ATOM 750 C CA . ARG A 1 118 ? -13.378 0.743 -11.815 1.00 26.58 118 ARG A CA 1
ATOM 751 C C . ARG A 1 118 ? -14.713 1.167 -11.250 1.00 32.07 118 ARG A C 1
ATOM 752 O O . ARG A 1 118 ? -15.030 2.356 -11.260 1.00 36.94 118 ARG A O 1
ATOM 760 N N . MET A 1 119 ? -15.511 0.204 -10.792 1.00 40.36 119 MET A N 1
ATOM 761 C CA . MET A 1 119 ? -16.789 0.495 -10.139 1.00 56.87 119 MET A CA 1
ATOM 762 C C . MET A 1 119 ? -16.847 -0.090 -8.722 1.00 73.84 119 MET A C 1
ATOM 763 O O . MET A 1 119 ? -16.781 -1.310 -8.544 1.00 75.46 119 MET A O 1
ATOM 768 N N . PRO A 1 120 ? -16.994 0.787 -7.709 1.00 82.78 120 PRO A N 1
ATOM 769 C CA . PRO A 1 120 ? -16.926 0.461 -6.270 1.00 88.13 120 PRO A CA 1
ATOM 770 C C . PRO A 1 120 ? -18.031 -0.484 -5.753 1.00 96.33 120 PRO A C 1
ATOM 771 O O . PRO A 1 120 ? -18.765 -1.066 -6.556 1.00 94.55 120 PRO A O 1
ATOM 775 N N . VAL A 1 121 ? -18.128 -0.645 -4.429 1.00 103.30 121 VAL A N 1
ATOM 776 C CA . VAL A 1 121 ? -19.210 -1.431 -3.814 1.00 110.33 121 VAL A CA 1
ATOM 777 C C . VAL A 1 121 ? -20.168 -0.557 -3.001 1.00 116.04 121 VAL A C 1
ATOM 778 O O . VAL A 1 121 ? -19.827 0.557 -2.598 1.00 118.92 121 VAL A O 1
ATOM 782 N N . THR B 1 24 ? 4.503 10.260 -15.524 1.00 88.60 24 THR B N 1
ATOM 783 C CA . THR B 1 24 ? 5.886 10.143 -15.985 1.00 88.59 24 THR B CA 1
ATOM 784 C C . THR B 1 24 ? 5.991 10.023 -17.512 1.00 90.63 24 THR B C 1
ATOM 785 O O . THR B 1 24 ? 7.095 9.939 -18.057 1.00 94.55 24 THR B O 1
ATOM 787 N N . GLU B 1 25 ? 4.845 10.020 -18.195 1.00 80.99 25 GLU B N 1
ATOM 788 C CA . GLU B 1 25 ? 4.813 9.935 -19.659 1.00 71.74 25 GLU B CA 1
ATOM 789 C C . GLU B 1 25 ? 3.935 11.048 -20.263 1.00 63.90 25 GLU B C 1
ATOM 790 O O . GLU B 1 25 ? 4.450 12.027 -20.807 1.00 62.71 25 GLU B O 1
ATOM 796 N N . ALA B 1 26 ? 2.616 10.893 -20.164 1.00 53.56 26 ALA B N 1
ATOM 797 C CA . ALA B 1 26 ? 1.673 11.912 -20.629 1.00 42.09 26 ALA B CA 1
ATOM 798 C C . ALA B 1 26 ? 0.618 12.168 -19.551 1.00 40.32 26 ALA B C 1
ATOM 799 O O . ALA B 1 26 ? 0.197 11.235 -18.853 1.00 34.69 26 ALA B O 1
ATOM 801 N N . CYS B 1 27 ? 0.184 13.420 -19.421 1.00 37.23 27 CYS B N 1
ATOM 802 C CA . CYS B 1 27 ? -0.663 13.799 -18.293 1.00 33.96 27 CYS B CA 1
ATOM 803 C C . CYS B 1 27 ? -1.632 14.954 -18.587 1.00 30.04 27 CYS B C 1
ATOM 804 O O . CYS B 1 27 ? -1.274 15.919 -19.273 1.00 33.08 27 CYS B O 1
ATOM 807 N N . VAL B 1 28 ? -2.860 14.834 -18.076 1.00 22.73 28 VAL B N 1
ATOM 808 C CA . VAL B 1 28 ? -3.803 15.950 -17.978 1.00 15.63 28 VAL B CA 1
ATOM 809 C C . VAL B 1 28 ? -4.353 16.025 -16.560 1.00 19.83 28 VAL B C 1
ATOM 810 O O . VAL B 1 28 ? -4.186 15.099 -15.777 1.00 25.15 28 VAL B O 1
ATOM 814 N N . THR B 1 29 ? -5.005 17.136 -16.235 1.00 21.13 29 THR B N 1
ATOM 815 C CA . THR B 1 29 ? -5.555 17.372 -14.901 1.00 15.87 29 THR B CA 1
ATOM 816 C C . THR B 1 29 ? -7.085 17.560 -14.944 1.00 20.78 29 THR B C 1
ATOM 817 O O . THR B 1 29 ? -7.648 18.046 -15.928 1.00 18.19 29 THR B O 1
ATOM 821 N N . SER B 1 30 ? -7.751 17.121 -13.887 1.00 17.24 30 SER B N 1
ATOM 822 C CA . SER B 1 30 ? -9.161 17.396 -13.680 1.00 21.83 30 SER B CA 1
ATOM 823 C C . SER B 1 30 ? -9.346 17.963 -12.275 1.00 26.98 30 SER B C 1
ATOM 824 O O . SER B 1 30 ? -8.470 17.835 -11.418 1.00 16.48 30 SER B O 1
ATOM 827 N N . TRP B 1 31 ? -10.503 18.563 -12.031 1.00 22.47 31 TRP B N 1
ATOM 828 C CA . TRP B 1 31 ? -10.799 19.073 -10.706 1.00 27.95 31 TRP B CA 1
ATOM 829 C C . TRP B 1 31 ? -12.218 18.644 -10.310 1.00 26.16 31 TRP B C 1
ATOM 830 O O . TRP B 1 31 ? -13.118 18.556 -11.151 1.00 21.26 31 TRP B O 1
ATOM 841 N N . LEU B 1 32 ? -12.406 18.346 -9.033 1.00 18.01 32 LEU B N 1
ATOM 842 C CA . LEU B 1 32 ? -13.715 17.967 -8.544 1.00 19.32 32 LEU B CA 1
ATOM 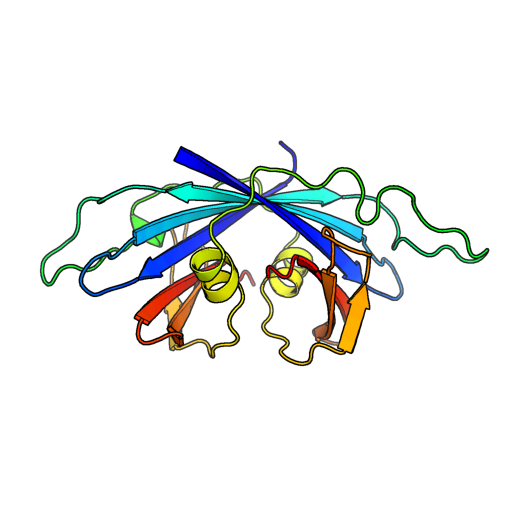843 C C . LEU B 1 32 ? -13.949 18.486 -7.128 1.00 26.88 32 LEU B C 1
ATOM 844 O O . LEU B 1 32 ? -13.11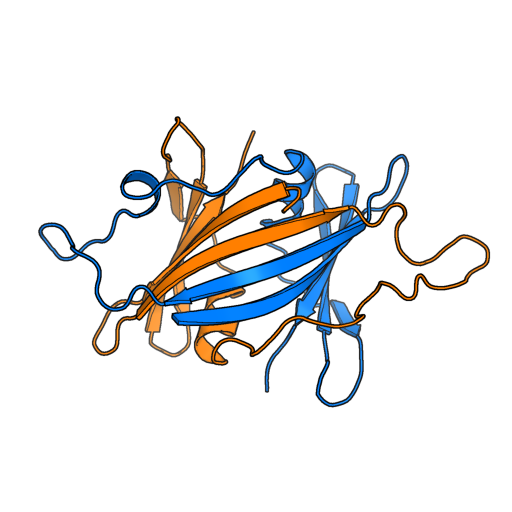9 18.273 -6.226 1.00 22.82 32 LEU B O 1
ATOM 849 N N . TRP B 1 33 ? -15.090 19.135 -6.919 1.00 25.45 33 TRP B N 1
ATOM 850 C CA . TRP B 1 33 ? -15.396 19.617 -5.590 1.00 21.11 33 TRP B CA 1
ATOM 851 C C . TRP B 1 33 ? -16.889 19.717 -5.272 1.00 22.07 33 TRP B C 1
ATOM 852 O O . TRP B 1 33 ? -17.737 19.852 -6.157 1.00 22.12 33 TRP B O 1
ATOM 863 N N . SER B 1 34 ? -17.192 19.619 -3.984 1.00 22.99 34 SER B N 1
ATOM 864 C CA . SER B 1 34 ? -18.546 19.581 -3.537 1.00 24.10 34 SER B CA 1
ATOM 865 C C . SER B 1 34 ? -18.830 20.858 -2.789 1.00 36.71 34 SER B C 1
ATOM 866 O O . SER B 1 34 ? -17.903 21.587 -2.450 1.00 36.69 34 SER B O 1
ATOM 869 N N . GLU B 1 35 ? -20.112 21.132 -2.549 1.00 36.87 35 GLU B N 1
ATOM 870 C CA . GLU B 1 35 ? -20.528 22.255 -1.711 1.00 37.36 35 GLU B CA 1
ATOM 871 C C . GLU B 1 35 ? -21.214 21.714 -0.461 1.00 40.51 35 GLU B C 1
ATOM 872 O O . GLU B 1 35 ? -21.319 20.498 -0.293 1.00 39.10 35 GLU B O 1
ATOM 878 N N . GLY B 1 36 ? -21.675 22.617 0.408 1.00 39.87 36 GLY B N 1
ATOM 879 C CA . GLY B 1 36 ? -22.333 22.251 1.660 1.00 36.08 36 GLY B CA 1
ATOM 880 C C . GLY B 1 36 ? -21.381 21.772 2.743 1.00 41.34 36 GLY B C 1
ATOM 881 O O . GLY B 1 36 ? -20.188 21.621 2.492 1.00 40.71 36 GLY B O 1
ATOM 882 N N . GLU B 1 37 ? -21.900 21.533 3.949 1.00 47.08 37 GLU B N 1
ATOM 883 C CA . GLU B 1 37 ? -21.068 21.038 5.050 1.00 44.24 37 GLU B CA 1
ATOM 884 C C . GLU B 1 37 ? -20.366 19.746 4.633 1.00 43.21 37 GLU B C 1
ATOM 885 O O . GLU B 1 37 ? -20.971 18.886 3.973 1.00 45.97 37 GLU B O 1
ATOM 891 N N . GLY B 1 38 ? -19.095 19.609 5.007 1.00 34.37 38 GLY B N 1
ATOM 892 C CA . GLY B 1 38 ? -18.312 18.461 4.582 1.00 34.98 38 GLY B CA 1
ATOM 893 C C . GLY B 1 38 ? -17.909 18.571 3.117 1.00 39.51 38 GLY B C 1
ATOM 894 O O . GLY B 1 38 ? -17.703 17.568 2.430 1.00 39.60 38 GLY B O 1
ATOM 895 N N . ALA B 1 39 ? -17.815 19.803 2.631 1.00 39.31 39 ALA B N 1
ATOM 896 C CA . ALA B 1 39 ? -17.334 20.051 1.282 1.00 32.67 39 ALA B CA 1
ATOM 897 C C . ALA B 1 39 ? -15.929 19.494 1.204 1.00 32.25 39 ALA B C 1
ATOM 898 O O . ALA B 1 39 ? -15.143 19.677 2.135 1.00 33.39 39 ALA B O 1
ATOM 900 N N . VAL B 1 40 ? -15.626 18.789 0.116 1.00 29.24 40 VAL B N 1
ATOM 901 C CA . VAL B 1 40 ? -14.258 18.368 -0.161 1.00 31.82 40 VAL B CA 1
ATOM 902 C C . VAL B 1 40 ? -13.785 18.934 -1.499 1.00 34.99 40 VAL B C 1
ATOM 903 O O . VAL B 1 40 ? -14.601 19.311 -2.357 1.00 30.25 40 VAL B O 1
ATOM 907 N N . PHE B 1 41 ? -12.463 18.984 -1.655 1.00 32.84 41 PHE B N 1
ATOM 908 C CA . PHE B 1 41 ? -11.813 19.558 -2.827 1.00 28.98 41 PHE B CA 1
ATOM 909 C C . PHE B 1 41 ? -10.708 18.624 -3.255 1.00 31.84 41 PHE B C 1
ATOM 910 O O . PHE B 1 41 ? -9.915 18.186 -2.420 1.00 21.36 41 PHE B O 1
ATOM 918 N N . TYR B 1 42 ? -10.674 18.317 -4.555 1.00 19.97 42 TYR B N 1
ATOM 919 C CA . TYR B 1 42 ? -9.757 17.335 -5.123 1.00 19.27 42 TYR B CA 1
ATOM 920 C C . TYR B 1 42 ? -9.164 17.793 -6.448 1.00 18.55 42 TYR B C 1
ATOM 921 O O . TYR B 1 42 ? -9.879 18.294 -7.321 1.00 18.29 42 TYR B O 1
ATOM 930 N N . ARG B 1 43 ? -7.855 17.590 -6.587 1.00 18.41 43 ARG B N 1
ATOM 931 C CA . ARG B 1 43 ? -7.176 17.617 -7.873 1.00 24.74 43 ARG B CA 1
ATOM 932 C C . ARG B 1 43 ? -7.015 16.169 -8.331 1.00 24.71 43 ARG B C 1
ATOM 933 O O . ARG B 1 43 ? -6.662 15.287 -7.532 1.00 19.49 43 ARG B O 1
ATOM 941 N N . VAL B 1 44 ? -7.261 15.916 -9.610 1.00 19.87 44 VAL B N 1
ATOM 942 C CA . VAL B 1 44 ? -7.062 14.577 -10.158 1.00 16.44 44 VAL B CA 1
ATOM 943 C C . VAL B 1 44 ? -6.076 14.655 -11.313 1.00 20.09 44 VAL B C 1
ATOM 944 O O . VAL B 1 44 ? -6.331 15.315 -12.334 1.00 27.01 44 VAL B O 1
ATOM 948 N N . ASP B 1 45 ? -4.927 14.017 -11.155 1.00 15.93 45 ASP B N 1
ATOM 949 C CA . ASP B 1 45 ? -4.000 13.939 -12.284 1.00 27.78 45 ASP B CA 1
ATOM 950 C C . ASP B 1 45 ? -4.168 12.589 -12.995 1.00 26.07 45 ASP B C 1
ATOM 951 O O . ASP B 1 45 ? -4.164 11.522 -12.364 1.00 26.50 45 ASP B O 1
ATOM 956 N N . LEU B 1 46 ? -4.375 12.651 -14.305 1.00 25.63 46 LEU B N 1
ATOM 957 C CA . LEU B 1 46 ? -4.629 11.452 -15.093 1.00 26.43 46 LEU B CA 1
ATOM 958 C C . LEU B 1 46 ? -3.375 11.112 -15.863 1.00 28.18 46 LEU B C 1
ATOM 959 O O . LEU B 1 46 ? -3.072 11.751 -16.870 1.00 26.44 46 LEU B O 1
ATOM 964 N N . HIS B 1 47 ? -2.651 10.099 -15.388 1.00 26.40 47 HIS B N 1
ATOM 965 C CA . HIS B 1 47 ? -1.423 9.659 -16.036 1.00 20.23 47 HIS B CA 1
ATOM 966 C C . HIS B 1 47 ? -1.733 8.623 -17.111 1.00 19.86 47 HIS B C 1
ATOM 967 O O . HIS B 1 47 ? -2.344 7.591 -16.827 1.00 22.17 47 HIS B O 1
ATOM 974 N N . PHE B 1 48 ? -1.292 8.911 -18.336 1.00 26.93 48 PHE B N 1
ATOM 975 C CA . PHE B 1 48 ? -1.535 8.065 -19.497 1.00 28.49 48 PHE B CA 1
ATOM 976 C C . PHE B 1 48 ? -0.290 7.283 -19.911 1.00 38.48 48 PHE B C 1
ATOM 977 O O . PHE B 1 48 ? 0.796 7.853 -20.050 1.00 43.38 48 PHE B O 1
ATOM 985 N N . THR B 1 49 ? -0.457 5.984 -20.141 1.00 32.04 49 THR B N 1
ATOM 986 C CA . THR B 1 49 ? 0.647 5.121 -20.552 1.00 23.63 49 THR B CA 1
ATOM 987 C C . THR B 1 49 ? 0.246 4.389 -21.819 1.00 16.14 49 THR B C 1
ATOM 988 O O . THR B 1 49 ? -0.624 3.531 -21.779 1.00 24.87 49 THR B O 1
ATOM 992 N N . ASN B 1 50 ? 0.858 4.739 -22.943 1.00 24.09 50 ASN B N 1
ATOM 993 C CA . ASN B 1 50 ? 0.559 4.087 -24.217 1.00 22.10 50 ASN B CA 1
ATOM 994 C C . ASN B 1 50 ? 0.945 2.617 -24.173 1.00 25.89 50 ASN B C 1
ATOM 995 O O . ASN B 1 50 ? 2.119 2.289 -24.027 1.00 30.83 50 ASN B O 1
ATOM 1000 N N . LEU B 1 51 ? -0.037 1.731 -24.300 1.00 25.70 51 LEU B N 1
ATOM 1001 C CA . LEU B 1 51 ? 0.245 0.292 -24.242 1.00 30.25 51 LEU B CA 1
ATOM 1002 C C . LEU B 1 51 ? 0.340 -0.393 -25.615 1.00 31.10 51 LEU B C 1
ATOM 1003 O O . LEU B 1 51 ? 0.380 -1.612 -25.689 1.00 29.92 51 LEU B O 1
ATOM 1008 N N . GLY B 1 52 ? 0.387 0.387 -26.693 1.00 32.26 52 GLY B N 1
ATOM 1009 C CA . GLY B 1 52 ? 0.466 -0.183 -28.022 1.00 29.08 52 GLY B CA 1
ATOM 1010 C C . GLY B 1 52 ? -0.886 -0.495 -28.629 1.00 30.85 52 GLY B C 1
ATOM 1011 O O . GLY B 1 52 ? -1.752 0.37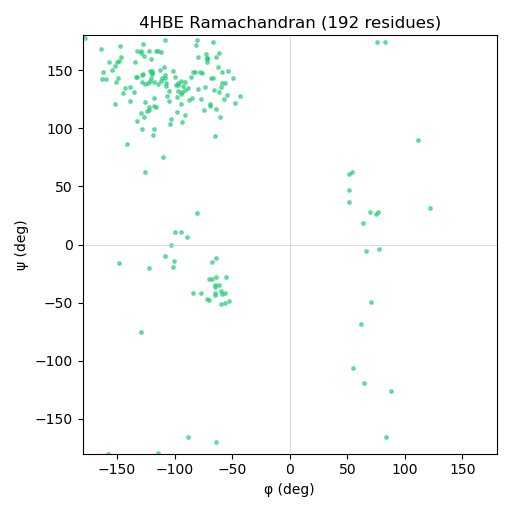1 -28.704 1.00 41.19 52 GLY B O 1
ATOM 1012 N N . THR B 1 53 ? -1.065 -1.736 -29.067 1.00 40.31 53 THR B N 1
ATOM 1013 C CA . THR B 1 53 ? -2.293 -2.171 -29.757 1.00 40.69 53 THR B CA 1
ATOM 1014 C C . THR B 1 53 ? -3.423 -2.574 -28.797 1.00 37.26 53 THR B C 1
ATOM 1015 O O . THR B 1 53 ? -3.143 -3.084 -27.706 1.00 22.98 53 THR B O 1
ATOM 1019 N N . PRO B 1 54 ? -4.699 -2.365 -29.209 1.00 44.93 54 PRO B N 1
ATOM 1020 C CA . PRO B 1 54 ? -5.859 -2.805 -28.416 1.00 38.32 54 PRO B CA 1
ATOM 1021 C C . PRO B 1 54 ? -5.669 -4.259 -28.021 1.00 34.98 54 PRO B C 1
ATOM 1022 O O . PRO B 1 54 ? -5.114 -5.005 -28.816 1.00 35.16 54 PRO B O 1
ATOM 1026 N N . PRO B 1 55 ? -6.102 -4.639 -26.807 1.00 33.11 55 PRO B N 1
ATOM 1027 C CA . PRO B 1 55 ? -5.658 -5.857 -26.105 1.00 27.53 55 PRO B CA 1
ATOM 1028 C C . PRO B 1 55 ? -6.060 -7.208 -26.707 1.00 28.03 55 PRO B C 1
ATOM 1029 O O . PRO B 1 55 ? -5.487 -8.217 -26.304 1.00 30.54 55 PRO B O 1
ATOM 1033 N N . LEU B 1 56 ? -7.012 -7.252 -27.631 1.00 28.63 56 LEU B N 1
ATOM 1034 C CA . LEU B 1 56 ? -7.348 -8.529 -28.248 1.00 28.28 56 LEU B CA 1
ATOM 1035 C C . LEU B 1 56 ? -6.750 -8.637 -29.661 1.00 32.24 56 LEU B C 1
ATOM 1036 O O . LEU B 1 56 ? -7.192 -7.973 -30.597 1.00 37.05 56 LEU B O 1
ATOM 1041 N N . ASP B 1 57 ? -5.728 -9.473 -29.807 1.00 32.88 57 ASP B N 1
ATOM 1042 C CA . ASP B 1 57 ? -5.059 -9.607 -31.100 1.00 36.65 57 ASP B CA 1
ATOM 1043 C C . ASP B 1 57 ? -5.837 -10.519 -32.052 1.00 40.45 57 ASP B C 1
ATOM 1044 O O . ASP B 1 57 ? -6.836 -11.124 -31.668 1.00 34.23 57 ASP B O 1
ATOM 1049 N N . GLU B 1 58 ? -5.362 -10.635 -33.285 1.00 50.10 58 GLU B N 1
ATOM 1050 C CA . GLU B 1 58 ? -6.092 -11.368 -34.311 1.00 63.18 58 GLU B CA 1
ATOM 1051 C C . GLU B 1 58 ? -5.905 -12.874 -34.214 1.00 61.17 58 GLU B C 1
ATOM 1052 O O . GLU B 1 58 ? -6.042 -13.580 -35.213 1.00 66.77 58 GLU B O 1
ATOM 1058 N N . ASP B 1 59 ? -5.622 -13.370 -33.015 1.00 57.32 59 ASP B N 1
ATOM 1059 C CA . ASP B 1 59 ? -5.187 -14.761 -32.872 1.00 57.61 59 ASP B CA 1
ATOM 1060 C C . ASP B 1 59 ? -5.923 -15.806 -31.994 1.00 41.58 59 ASP B C 1
ATOM 1061 O O . ASP B 1 59 ? -5.697 -17.007 -32.207 1.00 52.45 59 ASP B O 1
ATOM 1066 N N . GLY B 1 60 ? -6.755 -15.446 -31.017 1.00 33.55 60 GLY B N 1
ATOM 1067 C CA . GLY B 1 60 ? -6.965 -14.125 -30.479 1.00 32.59 60 GLY B CA 1
ATOM 1068 C C . GLY B 1 60 ? -6.547 -14.207 -29.024 1.00 36.91 60 GLY B C 1
ATOM 1069 O O . GLY B 1 60 ? -7.273 -14.718 -28.173 1.00 28.31 60 GLY B O 1
ATOM 1070 N N . ARG B 1 61 ? -5.332 -13.742 -28.763 1.00 37.92 61 ARG B N 1
ATOM 1071 C CA . ARG B 1 61 ? -4.758 -13.759 -27.429 1.00 36.87 61 ARG B CA 1
ATOM 1072 C C . ARG B 1 61 ? -4.871 -12.376 -26.819 1.00 31.14 61 ARG B C 1
ATOM 1073 O O . ARG B 1 61 ? -4.837 -11.365 -27.532 1.00 24.48 61 ARG B O 1
ATOM 1081 N N . TRP B 1 62 ? -4.994 -12.348 -25.497 1.00 25.25 62 TRP B N 1
ATOM 1082 C CA . TRP B 1 62 ? -5.191 -11.117 -24.742 1.00 24.63 62 TRP B CA 1
ATOM 1083 C C . TRP B 1 62 ? -3.876 -10.541 -24.229 1.00 29.75 62 TRP B C 1
ATOM 1084 O O . TRP B 1 62 ? -2.978 -11.281 -23.825 1.00 33.36 62 TRP B O 1
ATOM 1095 N N . ASP B 1 63 ? -3.763 -9.215 -24.273 1.00 29.63 63 ASP B N 1
ATOM 1096 C CA . ASP B 1 63 ? -2.649 -8.499 -23.661 1.00 25.61 63 ASP B CA 1
ATOM 1097 C C . ASP B 1 63 ? -2.777 -8.599 -22.128 1.00 26.41 63 ASP B C 1
ATOM 1098 O O . ASP B 1 63 ? -3.762 -8.147 -21.558 1.00 27.33 63 ASP B O 1
ATOM 1103 N N . PRO B 1 64 ? -1.783 -9.192 -21.455 1.00 28.70 64 PRO B N 1
ATOM 1104 C CA . PRO B 1 64 ? -1.830 -9.299 -19.985 1.00 30.19 64 PRO B CA 1
ATOM 1105 C C . PRO B 1 64 ? -1.791 -7.942 -19.260 1.00 29.21 64 PRO B C 1
ATOM 1106 O O . PRO B 1 64 ? -2.043 -7.871 -18.057 1.00 26.63 64 PRO B O 1
ATOM 1110 N N . ALA B 1 65 ? -1.477 -6.880 -19.996 1.00 22.49 65 ALA B N 1
ATOM 1111 C CA . ALA B 1 65 ? -1.475 -5.526 -19.458 1.00 31.11 65 ALA B CA 1
ATOM 1112 C C . ALA B 1 65 ? -2.872 -5.076 -19.016 1.00 34.02 65 ALA B C 1
ATOM 1113 O O . ALA B 1 65 ? -3.008 -4.228 -18.119 1.00 20.61 65 ALA B O 1
ATOM 1115 N N . LEU B 1 66 ? -3.896 -5.633 -19.665 1.00 32.52 66 LEU B N 1
ATOM 1116 C CA . LEU B 1 66 ? -5.282 -5.221 -19.442 1.00 29.40 66 LEU B CA 1
ATOM 1117 C C . LEU B 1 66 ? -5.751 -5.633 -18.051 1.00 25.62 66 LEU B C 1
ATOM 1118 O O . LEU B 1 66 ? -5.737 -6.812 -17.711 1.00 21.06 66 LEU B O 1
ATOM 1123 N N . MET B 1 67 ? -6.159 -4.643 -17.259 1.00 24.62 67 MET B N 1
ATOM 1124 C CA . MET B 1 67 ? -6.621 -4.853 -15.882 1.00 31.72 67 MET B CA 1
ATOM 1125 C C . MET B 1 67 ? -5.532 -5.399 -14.962 1.00 26.99 67 MET B C 1
ATOM 1126 O O . MET B 1 67 ? -5.819 -5.933 -13.896 1.00 21.87 67 MET B O 1
ATOM 1131 N N . TYR B 1 68 ? -4.284 -5.243 -15.383 1.00 26.99 68 TYR B N 1
ATOM 1132 C CA . TYR B 1 68 ? -3.153 -5.709 -14.599 1.00 30.21 68 TYR B CA 1
ATOM 1133 C C . TYR B 1 68 ? -2.671 -4.658 -13.612 1.00 29.97 68 TYR B C 1
ATOM 1134 O O . TYR B 1 68 ? -2.535 -3.486 -13.960 1.00 20.28 68 TYR B O 1
ATOM 1143 N N . ASN B 1 69 ? -2.420 -5.093 -12.382 1.00 22.41 69 ASN B N 1
ATOM 1144 C CA . ASN B 1 69 ? -1.746 -4.259 -11.386 1.00 29.43 69 ASN B CA 1
ATOM 1145 C C . ASN B 1 69 ? -2.369 -2.858 -11.213 1.00 23.02 69 ASN B C 1
ATOM 1146 O O . ASN B 1 69 ? -1.713 -1.835 -11.450 1.00 22.01 69 ASN B O 1
ATOM 1151 N N . PRO B 1 70 ? -3.646 -2.808 -10.804 1.00 23.99 70 PRO B N 1
ATOM 1152 C CA . PRO B 1 70 ? -4.340 -1.522 -10.671 1.00 25.97 70 PRO B CA 1
ATOM 1153 C C . PRO B 1 70 ? -3.750 -0.724 -9.520 1.00 26.54 70 PRO B C 1
ATOM 1154 O O . PRO B 1 70 ? -3.392 -1.327 -8.513 1.00 25.52 70 PRO B O 1
ATOM 1158 N N . CYS B 1 71 ? -3.659 0.597 -9.660 1.00 22.59 71 CYS B N 1
ATOM 1159 C CA . CYS B 1 71 ? -3.019 1.412 -8.629 1.00 32.94 71 CYS B CA 1
ATOM 1160 C C . CYS B 1 71 ? -3.890 1.511 -7.374 1.00 27.42 71 CYS B C 1
ATOM 1161 O O . CYS B 1 71 ? -5.096 1.249 -7.417 1.00 29.96 71 CYS B O 1
ATOM 1164 N N . GLY B 1 72 ? -3.277 1.875 -6.258 1.00 24.43 72 GLY B N 1
ATOM 1165 C CA . GLY B 1 72 ? -4.026 2.058 -5.021 1.00 34.60 72 GLY B CA 1
ATOM 1166 C C . GLY B 1 72 ? -3.347 2.961 -3.998 1.00 32.54 72 GLY B C 1
ATOM 1167 O O . GLY B 1 72 ? -2.273 3.509 -4.265 1.00 25.19 72 GLY B O 1
ATOM 1168 N N . PRO B 1 73 ? -3.991 3.165 -2.834 1.00 39.68 73 PRO B N 1
ATOM 1169 C CA . PRO B 1 73 ? -5.355 2.727 -2.533 1.00 38.58 73 PRO B CA 1
ATOM 1170 C C . PRO B 1 73 ? -6.393 3.561 -3.278 1.00 29.41 73 PRO B C 1
ATOM 1171 O O . PRO B 1 73 ? -6.108 4.657 -3.784 1.00 26.37 73 PRO B O 1
ATOM 1175 N N . GLU B 1 74 ? -7.609 3.043 -3.338 1.00 31.01 74 GLU B N 1
ATOM 1176 C CA . GLU B 1 74 ? -8.648 3.737 -4.072 1.00 34.21 74 GLU B CA 1
ATOM 1177 C C . GLU B 1 74 ? -9.298 4.844 -3.246 1.00 30.94 74 GLU B C 1
ATOM 1178 O O . GLU B 1 74 ? -9.340 4.771 -2.009 1.00 28.91 74 GLU B O 1
ATOM 1184 N N . PRO B 1 75 ? -9.747 5.912 -3.934 1.00 33.58 75 PRO B N 1
ATOM 1185 C CA . PRO B 1 75 ? -10.479 6.988 -3.257 1.00 30.95 75 PRO B CA 1
ATOM 1186 C C . PRO B 1 75 ? -11.786 6.449 -2.703 1.00 32.74 75 PRO B C 1
ATOM 1187 O O . PRO B 1 75 ? -12.219 5.376 -3.120 1.00 25.87 75 PRO B O 1
ATOM 1191 N N . PRO B 1 76 ? -12.390 7.162 -1.742 1.00 39.79 76 PRO B N 1
ATOM 1192 C CA . PRO B 1 76 ? -13.679 6.764 -1.162 1.00 35.67 76 PRO B CA 1
ATOM 1193 C C . PRO B 1 76 ? -14.782 6.675 -2.215 1.00 30.47 76 PRO B C 1
ATOM 1194 O O . PRO B 1 76 ? -14.750 7.423 -3.195 1.00 35.34 76 PRO B O 1
ATOM 1198 N N . ALA B 1 77 ? -15.740 5.774 -2.004 1.00 32.04 77 ALA B N 1
ATOM 1199 C CA . ALA B 1 77 ? -16.761 5.444 -3.005 1.00 37.71 77 ALA B CA 1
ATOM 1200 C C . ALA B 1 77 ? -17.604 6.629 -3.533 1.00 32.54 77 ALA B C 1
ATOM 1201 O O . ALA B 1 77 ? -17.872 6.711 -4.731 1.00 30.04 77 ALA B O 1
ATOM 1203 N N . HIS B 1 78 ? -18.019 7.534 -2.653 1.00 28.64 78 HIS B N 1
ATOM 1204 C CA . HIS B 1 78 ? -18.816 8.679 -3.093 1.00 33.31 78 HIS B CA 1
ATOM 1205 C C . HIS B 1 78 ? -17.985 9.610 -3.964 1.00 33.22 78 HIS B C 1
ATOM 1206 O O . HIS B 1 78 ? -18.512 10.277 -4.848 1.00 30.22 78 HIS B O 1
ATOM 1213 N N . VAL B 1 79 ? -16.680 9.655 -3.713 1.00 36.91 79 VAL B N 1
ATOM 1214 C CA . VAL B 1 79 ? -15.792 10.499 -4.507 1.00 37.09 79 VAL B CA 1
ATOM 1215 C C . VAL B 1 79 ? -15.632 9.942 -5.924 1.00 34.07 79 VAL B C 1
ATOM 1216 O O . VAL B 1 79 ? -15.750 10.672 -6.909 1.00 30.63 79 VAL B O 1
ATOM 1220 N N . VAL B 1 80 ? -15.377 8.641 -6.010 1.00 32.95 80 VAL B N 1
ATOM 1221 C CA . VAL B 1 80 ? -15.259 7.951 -7.285 1.00 29.09 80 VAL B CA 1
ATOM 1222 C C . VAL B 1 80 ? -16.552 8.082 -8.081 1.00 31.15 80 VAL B C 1
ATOM 1223 O O . VAL B 1 80 ? -16.533 8.476 -9.255 1.00 38.37 80 VAL B O 1
ATOM 1227 N N . ARG B 1 81 ? -17.668 7.749 -7.435 1.00 21.40 81 ARG B N 1
ATOM 1228 C CA . ARG B 1 81 ? -18.985 7.881 -8.048 1.00 31.79 81 ARG B CA 1
ATOM 1229 C C . ARG B 1 81 ? -19.194 9.293 -8.597 1.00 32.61 81 ARG B C 1
ATOM 1230 O O . ARG B 1 81 ? -19.611 9.477 -9.757 1.00 24.74 81 ARG B O 1
ATOM 1238 N N . ALA B 1 82 ? -18.884 10.288 -7.769 1.00 21.43 82 ALA B N 1
ATOM 1239 C CA . ALA B 1 82 ? -19.014 11.677 -8.195 1.00 25.09 82 ALA B CA 1
ATOM 1240 C C . ALA B 1 82 ? -18.157 11.963 -9.429 1.00 27.35 82 ALA B C 1
ATOM 1241 O O . ALA B 1 82 ? -18.616 12.632 -10.375 1.00 23.72 82 ALA B O 1
ATOM 1243 N N . TYR B 1 83 ? -16.926 11.447 -9.435 1.00 19.08 83 TYR B N 1
ATOM 1244 C CA . TYR B 1 83 ? -16.031 11.703 -10.557 1.00 21.13 83 TYR B CA 1
ATOM 1245 C C . TYR B 1 83 ? -16.568 11.156 -11.877 1.00 26.75 83 TYR B C 1
ATOM 1246 O O . TYR B 1 83 ? -16.351 11.747 -12.935 1.00 20.33 83 TYR B O 1
ATOM 1255 N N . ASN B 1 84 ? -17.258 10.023 -11.813 1.00 29.31 84 ASN B N 1
ATOM 1256 C CA . ASN B 1 84 ? -17.760 9.387 -13.026 1.00 29.16 84 ASN B CA 1
ATOM 1257 C C . ASN B 1 84 ? -19.253 9.566 -13.302 1.00 27.47 84 ASN B C 1
ATOM 1258 O O . ASN B 1 84 ? -19.757 9.075 -14.302 1.00 32.55 84 ASN B O 1
ATOM 1263 N N . GLN B 1 85 ? -19.958 10.270 -12.427 1.00 24.72 85 GLN B N 1
ATOM 1264 C CA . GLN B 1 85 ? -21.359 10.575 -12.679 1.00 26.16 85 GLN B CA 1
ATOM 1265 C C . GLN B 1 85 ? -21.566 11.264 -14.036 1.00 35.16 85 GLN B C 1
ATOM 1266 O O . GLN B 1 85 ? -20.891 12.249 -14.354 1.00 32.77 85 GLN B O 1
ATOM 1272 N N . PRO B 1 86 ? -22.493 10.732 -14.845 1.00 39.04 86 PRO B N 1
ATOM 1273 C CA . PRO B 1 86 ? -22.944 11.372 -16.084 1.00 38.48 86 PRO B CA 1
ATOM 1274 C C . PRO B 1 86 ? -23.584 12.724 -15.782 1.00 39.50 86 PRO B C 1
ATOM 1275 O O . PRO B 1 86 ? -24.432 12.836 -14.893 1.00 42.05 86 PRO B O 1
ATOM 1279 N N . ALA B 1 87 ? -23.171 13.748 -16.513 1.00 37.14 87 ALA B N 1
ATOM 1280 C CA . ALA B 1 87 ? -23.721 15.080 -16.324 1.00 34.89 87 ALA B CA 1
ATOM 1281 C C . ALA B 1 87 ? -23.370 15.909 -17.545 1.00 31.46 87 ALA B C 1
ATOM 1282 O O . ALA B 1 87 ? -22.288 15.764 -18.115 1.00 34.56 87 ALA B O 1
ATOM 1284 N N . GLY B 1 88 ? -24.296 16.763 -17.954 1.00 33.52 88 GLY B N 1
ATOM 1285 C CA . GLY B 1 88 ? -24.089 17.613 -19.111 1.00 39.66 88 GLY B CA 1
ATOM 1286 C C . GLY B 1 88 ? -23.087 18.712 -18.819 1.00 45.10 88 GLY B C 1
ATOM 1287 O O . GLY B 1 88 ? -22.825 19.034 -17.654 1.00 40.55 88 GLY B O 1
ATOM 1288 N N . ASP B 1 89 ? -22.507 19.273 -19.874 1.00 23.96 89 ASP B N 1
ATOM 1289 C CA . ASP B 1 89 ? -21.614 20.400 -19.712 1.00 32.04 89 ASP B CA 1
ATOM 1290 C C . ASP B 1 89 ? -22.459 21.662 -19.468 1.00 31.75 89 ASP B C 1
ATOM 1291 O O . ASP B 1 89 ? -23.355 21.969 -20.243 1.00 33.93 89 ASP B O 1
ATOM 1296 N N . VAL B 1 90 ? -22.195 22.369 -18.372 1.00 24.94 90 VAL B N 1
ATOM 1297 C CA . VAL B 1 90 ? -22.859 23.647 -18.118 1.00 26.32 90 VAL B CA 1
ATOM 1298 C C . VAL B 1 90 ? -22.232 24.771 -18.978 1.00 26.75 90 VAL B C 1
ATOM 1299 O O . VAL B 1 90 ? -22.934 25.608 -19.522 1.00 28.23 90 VAL B O 1
ATOM 1303 N N . ARG B 1 91 ? -20.904 24.764 -19.086 1.00 25.62 91 ARG B N 1
ATOM 1304 C CA . ARG B 1 91 ? -20.140 25.764 -19.836 1.00 26.04 91 ARG B CA 1
ATOM 1305 C C . ARG B 1 91 ? -18.712 25.262 -20.104 1.00 24.68 91 ARG B C 1
ATOM 1306 O O . ARG B 1 91 ? -18.278 24.262 -19.553 1.00 23.43 91 ARG B O 1
ATOM 1314 N N . GLY B 1 92 ? -17.997 25.957 -20.978 1.00 28.00 92 GLY B N 1
ATOM 1315 C CA . GLY B 1 92 ? -16.585 25.677 -21.204 1.00 26.47 92 GLY B CA 1
ATOM 1316 C C . GLY B 1 92 ? -15.773 26.811 -20.599 1.00 33.40 92 GLY B C 1
ATOM 1317 O O . GLY B 1 92 ? -16.204 27.969 -20.633 1.00 31.36 92 GLY B O 1
ATOM 1318 N N . VAL B 1 93 ? -14.620 26.489 -20.018 1.00 23.47 93 VAL B N 1
ATOM 1319 C CA . VAL B 1 93 ? -13.797 27.508 -19.385 1.00 23.89 93 VAL B CA 1
ATOM 1320 C C . VAL B 1 93 ? -12.329 27.389 -19.817 1.00 23.49 93 VAL B C 1
ATOM 1321 O O . VAL B 1 9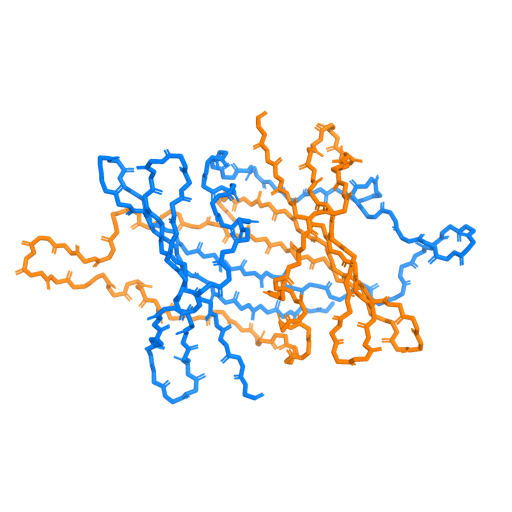3 ? -11.930 26.389 -20.417 1.00 22.68 93 VAL B O 1
ATOM 1325 N N . TRP B 1 94 ? -11.554 28.427 -19.530 1.00 24.25 94 TRP B N 1
ATOM 1326 C CA . TRP B 1 94 ? -10.099 28.361 -19.515 1.00 31.89 94 TRP B CA 1
ATOM 1327 C C . TRP B 1 94 ? -9.695 28.735 -18.076 1.00 35.38 94 TRP B C 1
ATOM 1328 O O . TRP B 1 94 ? -10.380 29.541 -17.455 1.00 56.03 94 TRP B O 1
ATOM 1339 N N . GLY B 1 95 ? -8.626 28.180 -17.509 1.00 37.66 95 GLY B N 1
ATOM 1340 C CA . GLY B 1 95 ? -7.686 27.282 -18.144 1.00 30.12 95 GLY B CA 1
ATOM 1341 C C . GLY B 1 95 ? -6.340 27.984 -18.306 1.00 35.54 95 GLY B C 1
ATOM 1342 O O . GLY B 1 95 ? -6.124 28.641 -19.322 1.00 46.68 95 GLY B O 1
ATOM 1343 N N . LYS B 1 96 ? -5.457 27.882 -17.311 1.00 28.70 96 LYS B N 1
ATOM 1344 C CA . LYS B 1 96 ? -4.070 28.377 -17.438 1.00 26.23 96 LYS B CA 1
ATOM 1345 C C . LYS B 1 96 ? -3.448 28.011 -18.789 1.00 24.28 96 LYS B C 1
ATOM 1346 O O . LYS B 1 96 ? -3.490 26.858 -19.202 1.00 23.23 96 LYS B O 1
ATOM 1352 N N . GLY B 1 97 ? -2.907 28.997 -19.494 1.00 36.51 97 GLY B N 1
ATOM 1353 C CA . GLY B 1 97 ? -2.377 28.757 -20.829 1.00 38.02 97 GLY B CA 1
ATOM 1354 C C . GLY B 1 97 ? -3.451 28.630 -21.902 1.00 36.09 97 GLY B C 1
ATOM 1355 O O . GLY B 1 97 ? -3.250 27.958 -22.920 1.00 28.31 97 GLY B O 1
ATOM 1356 N N . GLU B 1 98 ? -4.588 29.287 -21.672 1.00 36.27 98 GLU B N 1
ATOM 1357 C CA . GLU B 1 98 ? -5.758 29.188 -22.551 1.00 35.82 98 GLU B CA 1
ATOM 1358 C C . GLU B 1 98 ? -6.161 27.741 -22.839 1.00 31.54 98 GLU B C 1
ATOM 1359 O O . GLU B 1 98 ? -6.599 27.391 -23.938 1.00 29.86 98 GLU B O 1
ATOM 1365 N N . ARG B 1 99 ? -6.011 26.892 -21.838 1.00 30.24 99 ARG B N 1
ATOM 1366 C CA . ARG B 1 99 ? -6.415 25.516 -22.002 1.00 35.22 99 ARG B CA 1
ATOM 1367 C C . ARG B 1 99 ? -7.906 25.346 -21.701 1.00 32.12 99 ARG B C 1
ATOM 1368 O O . ARG B 1 99 ? -8.376 25.741 -20.643 1.00 29.00 99 ARG B O 1
ATOM 1376 N N . THR B 1 100 ? -8.639 24.766 -22.647 1.00 21.75 100 THR B N 1
ATOM 1377 C CA . THR B 1 100 ? -10.086 24.606 -22.533 1.00 27.60 100 THR B CA 1
ATOM 1378 C C . THR B 1 100 ? -10.516 23.430 -21.657 1.00 26.00 100 THR B C 1
ATOM 1379 O O . THR B 1 100 ? -9.992 22.319 -21.776 1.00 24.44 100 THR B O 1
ATOM 1383 N N . TYR B 1 101 ? -11.479 23.692 -20.780 1.00 22.50 101 TYR B N 1
ATOM 1384 C CA . TYR B 1 101 ? -12.079 22.675 -19.909 1.00 19.55 101 TYR B CA 1
ATOM 1385 C C . TYR B 1 101 ? -13.606 22.724 -20.037 1.00 20.85 101 TYR B C 1
ATOM 1386 O O . TYR B 1 101 ? -14.178 23.798 -20.213 1.00 21.14 101 TYR B O 1
ATOM 1395 N N . ALA B 1 102 ? -14.257 21.570 -19.933 1.00 19.53 102 ALA B N 1
ATOM 1396 C CA . ALA B 1 102 ? -15.708 21.506 -19.853 1.00 20.14 102 ALA B CA 1
ATOM 1397 C C . ALA B 1 102 ? -16.082 21.497 -18.368 1.00 29.78 102 ALA B C 1
ATOM 1398 O O . ALA B 1 102 ? -15.432 20.824 -17.565 1.00 19.13 102 ALA B O 1
ATOM 1400 N N . GLU B 1 103 ? -17.100 22.271 -17.995 1.00 20.94 103 GLU B N 1
ATOM 1401 C CA . GLU B 1 103 ? -17.563 22.281 -16.605 1.00 24.51 103 GLU B CA 1
ATOM 1402 C C . GLU B 1 103 ? -18.907 21.585 -16.423 1.00 22.49 103 GLU B C 1
ATOM 1403 O O . GLU B 1 103 ? -19.821 21.771 -17.217 1.00 22.36 103 GLU B O 1
ATOM 1409 N N . GLN B 1 104 ? -19.012 20.780 -15.369 1.00 22.05 104 GLN B N 1
ATOM 1410 C CA . GLN B 1 104 ? -20.287 20.208 -14.966 1.00 22.95 104 GLN B CA 1
ATOM 1411 C C . GLN B 1 104 ? -20.656 20.613 -13.542 1.00 34.88 104 GLN B C 1
ATOM 1412 O O . GLN B 1 104 ? -19.782 20.744 -12.663 1.00 21.78 104 GLN B O 1
ATOM 1418 N N . ASP B 1 105 ? -21.963 20.826 -13.354 1.00 36.33 105 ASP B N 1
ATOM 1419 C CA . ASP B 1 105 ? -22.577 21.228 -12.092 1.00 28.61 105 ASP B CA 1
ATOM 1420 C C . ASP B 1 105 ? -23.787 20.320 -11.879 1.00 34.34 105 ASP B C 1
ATOM 1421 O O . ASP B 1 105 ? -24.808 20.463 -12.543 1.00 26.34 105 ASP B O 1
ATOM 1426 N N . PHE B 1 106 ? -23.674 19.382 -10.951 1.00 35.72 106 PHE B N 1
ATOM 1427 C CA . PHE B 1 106 ? -24.696 18.366 -10.806 1.00 29.35 106 PHE B CA 1
ATOM 1428 C C . PHE B 1 106 ? -24.844 17.938 -9.367 1.00 35.52 106 PHE B C 1
ATOM 1429 O O . PHE B 1 106 ? -24.050 18.298 -8.497 1.00 32.37 106 PHE B O 1
ATOM 1437 N N . ARG B 1 107 ? -25.883 17.161 -9.129 1.00 35.50 107 ARG B N 1
ATOM 1438 C CA . ARG B 1 107 ? -26.139 16.658 -7.807 1.00 39.21 107 ARG B CA 1
ATOM 1439 C C . ARG B 1 107 ? -26.198 15.161 -7.875 1.00 45.26 107 ARG B C 1
ATOM 1440 O O . ARG B 1 107 ? -26.739 14.591 -8.822 1.00 52.23 107 ARG B O 1
ATOM 1448 N N . VAL B 1 108 ? -25.601 14.531 -6.877 1.00 43.22 108 VAL B N 1
ATOM 1449 C CA . VAL B 1 108 ? -25.711 13.099 -6.704 1.00 47.54 108 VAL B CA 1
ATOM 1450 C C . VAL B 1 108 ? -25.621 12.849 -5.197 1.00 53.00 108 VAL B C 1
ATOM 1451 O O . VAL B 1 108 ? -24.921 13.577 -4.490 1.00 49.79 108 VAL B O 1
ATOM 1455 N N . GLY B 1 109 ? -26.377 11.871 -4.702 1.00 54.38 109 GLY B N 1
ATOM 1456 C CA . GLY B 1 109 ? -26.410 11.559 -3.281 1.00 58.64 109 GLY B CA 1
ATOM 1457 C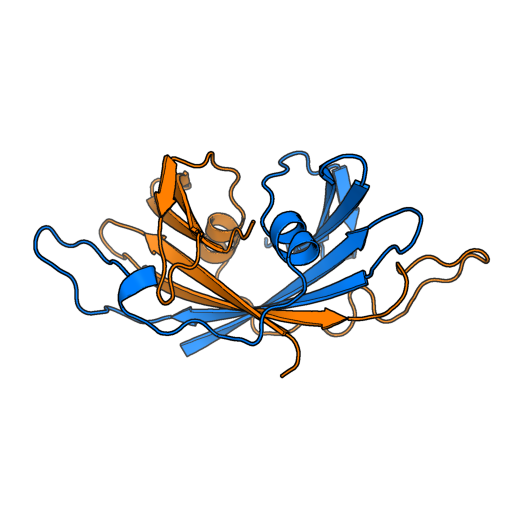 C . GLY B 1 109 ? -26.665 12.754 -2.370 1.00 59.35 109 GLY B C 1
ATOM 1458 O O . GLY B 1 109 ? -25.952 12.936 -1.373 1.00 55.52 109 GLY B O 1
ATOM 1459 N N . GLY B 1 110 ? -27.668 13.567 -2.721 1.00 52.82 110 GLY B N 1
ATOM 1460 C CA . GLY B 1 110 ? -28.004 14.782 -1.987 1.00 47.88 110 GLY B CA 1
ATOM 1461 C C . GLY B 1 110 ? -26.947 15.884 -2.023 1.00 50.50 110 GLY B C 1
ATOM 1462 O O . GLY B 1 110 ? -27.173 16.991 -1.533 1.00 54.96 110 GLY B O 1
ATOM 1463 N N . THR B 1 111 ? -25.792 15.587 -2.612 1.00 47.24 111 THR B N 1
ATOM 1464 C CA . THR B 1 111 ? -24.658 16.499 -2.587 1.00 38.88 111 THR B CA 1
ATOM 1465 C C . THR B 1 111 ? -24.437 17.140 -3.962 1.00 36.79 111 THR B C 1
ATOM 1466 O O . THR B 1 111 ? -24.565 16.493 -5.001 1.00 29.92 111 THR B O 1
ATOM 1470 N N . ARG B 1 112 ? -24.138 18.432 -3.952 1.00 36.25 112 ARG B N 1
ATOM 1471 C CA . ARG B 1 112 ? -23.883 19.154 -5.178 1.00 27.47 112 ARG B CA 1
ATOM 1472 C C . ARG B 1 112 ? -22.385 19.202 -5.472 1.00 35.89 112 ARG B C 1
ATOM 1473 O O . ARG B 1 112 ? -21.569 19.574 -4.615 1.00 25.72 112 ARG B O 1
ATOM 1481 N N . TRP B 1 113 ? -22.052 18.831 -6.702 1.00 24.84 113 TRP B N 1
ATOM 1482 C CA . TRP B 1 113 ? -20.689 18.650 -7.131 1.00 23.42 113 TRP B CA 1
ATOM 1483 C C . TRP B 1 113 ? -20.358 19.551 -8.309 1.00 31.88 113 TRP B C 1
ATOM 1484 O O . TRP B 1 113 ? -21.225 19.888 -9.117 1.00 23.43 113 TRP B O 1
ATOM 1495 N N . HIS B 1 114 ? -19.093 19.944 -8.384 1.00 23.40 114 HIS B N 1
ATOM 1496 C CA . HIS B 1 114 ? -18.590 20.713 -9.503 1.00 30.61 114 HIS B CA 1
ATOM 1497 C C . HIS B 1 114 ? -17.453 19.913 -10.111 1.00 31.93 114 HIS B C 1
ATOM 1498 O O . HIS B 1 114 ? -16.685 19.304 -9.384 1.00 19.95 114 HIS B O 1
ATOM 1505 N N . ARG B 1 115 ? -17.349 19.905 -11.433 1.00 19.98 115 ARG B N 1
ATOM 1506 C CA . ARG B 1 115 ? -16.324 19.100 -12.068 1.00 18.96 115 ARG B CA 1
ATOM 1507 C C . ARG B 1 115 ? -15.727 19.781 -13.299 1.00 26.52 115 ARG B C 1
ATOM 1508 O O . ARG B 1 115 ? -16.448 20.327 -14.133 1.00 31.68 115 ARG B O 1
ATOM 1516 N N . LEU B 1 116 ? -14.400 19.738 -13.396 1.00 26.44 116 LEU B N 1
ATOM 1517 C CA . LEU B 1 116 ? -13.679 20.255 -14.551 1.00 23.30 116 LEU B CA 1
ATOM 1518 C C . LEU B 1 116 ? -12.875 19.183 -15.295 1.00 20.65 116 LEU B C 1
ATOM 1519 O O . LEU B 1 116 ? -12.043 18.495 -14.714 1.00 17.78 116 LEU B O 1
ATOM 1524 N N . LEU B 1 117 ? -13.114 19.086 -16.601 1.00 23.34 117 LEU B N 1
ATOM 1525 C CA . LEU B 1 117 ? -12.459 18.089 -17.434 1.00 17.91 117 LEU B CA 1
ATOM 1526 C C . LEU B 1 117 ? -11.774 18.758 -18.603 1.00 23.83 117 LEU B C 1
ATOM 1527 O O . LEU B 1 117 ? -12.417 19.466 -19.386 1.00 28.11 117 LEU B O 1
ATOM 1532 N N . ARG B 1 118 ? -10.464 18.524 -18.702 1.00 20.17 118 ARG B N 1
ATOM 1533 C CA . ARG B 1 118 ? -9.665 18.897 -19.861 1.00 26.64 118 ARG B CA 1
ATOM 1534 C C . ARG B 1 118 ? -10.340 18.461 -21.165 1.00 22.02 118 ARG B C 1
ATOM 1535 O O . ARG B 1 118 ? -10.608 17.274 -21.373 1.00 26.97 118 ARG B O 1
ATOM 1543 N N . MET B 1 119 ? -10.609 19.420 -22.043 1.00 20.69 119 MET B N 1
ATOM 1544 C CA . MET B 1 119 ? -11.293 19.112 -23.294 1.00 25.49 119 MET B CA 1
ATOM 1545 C C . MET B 1 119 ? -10.716 19.925 -24.445 1.00 21.98 119 MET B C 1
ATOM 1546 O O . MET B 1 119 ? -11.202 21.014 -24.751 1.00 27.94 119 MET B O 1
ATOM 1551 N N . PRO B 1 120 ? -9.653 19.410 -25.074 1.00 27.77 120 PRO B N 1
ATOM 1552 C CA . PRO B 1 120 ? -8.917 20.174 -26.086 1.00 46.38 120 PRO B CA 1
ATOM 1553 C C . PRO B 1 120 ? -9.506 20.078 -27.501 1.00 50.10 120 PRO B C 1
ATOM 1554 O O . PRO B 1 120 ? -10.030 19.029 -27.881 1.00 33.90 120 PRO B O 1
ATOM 1558 N N . VAL B 1 121 ? -9.432 21.177 -28.252 1.00 61.83 121 VAL B N 1
ATOM 1559 C CA . VAL B 1 121 ? -9.572 21.126 -29.708 1.00 66.05 121 VAL B CA 1
ATOM 1560 C C . VAL B 1 121 ? -8.375 21.812 -30.340 1.00 68.16 121 VAL B C 1
ATOM 1561 O O . VAL B 1 121 ? -8.238 23.034 -30.241 1.00 69.20 121 VAL B O 1
#

Radius of gyration: 16.74 Å; Cα contacts (8 Å, |Δi|>4): 419; chains: 2; bounding box: 34×51×44 Å

Foldseek 3Di:
DWDWFKKKKWWDDDPIDIDIDIGIDDDPDQDDADPVGDDDDVPVDDDDDDDDDDVVVCVQPPDAPDQDDWDDDDQFIWTWGWDDDPPMIMIMTGGDHD/DADKDKKWKWWDDPVIDTDIDIDDDDDPDDDQADPVGHGDPVVVPPDDDDDDDPVVVCRQPDDFDFPDWDDDVVRFIWTWGWDDDPNIIMIMIGGDHD

Solvent-accessible surface area: 10421 Å² total; per-residue (Å²): 132,84,16,5,8,1,5,0,0,22,5,78,61,181,60,22,24,0,10,33,0,20,5,68,1,41,47,57,39,125,12,106,83,88,145,144,40,132,13,77,1,2,95,75,55,102,35,30,43,100,56,8,63,56,100,0,1,77,0,11,8,54,86,30,38,101,86,150,20,100,63,46,174,52,144,91,28,2,8,19,14,20,21,168,43,82,54,48,92,5,20,12,0,16,28,68,59,183,139,95,13,7,1,1,0,1,0,22,4,67,57,186,70,36,36,16,15,46,0,21,0,54,2,50,78,49,42,105,36,4,92,68,180,110,51,166,131,42,114,26,19,54,138,98,35,28,47,101,59,8,62,48,111,0,8,138,0,13,52,52,84,23,60,91,95,139,55,24,155,2,74,71,151,84,51,5,8,17,2,53,20,158,18,64,74,47,75,11,7,11,5,18,13,35,14,170

InterPro domains:
  IPR008819 Rubella capsid [PF05750] (111-295)
  IPR008820 Rubella membrane glycoprotein E1 [PF05748] (569-1062)
  IPR008821 Rubella membrane glycoprotein E2 [PF05749] (303-567)
  IPR042498 Rubella membrane glycoprotein E1, domain 2 [G3DSA:3.30.67.20] (759-847)
  IPR042498 Rubella membrane glycoprotein E1, domain 2 [G3DSA:3.30.67.20] (848-900)
  IPR042499 Rubella membrane glycoprotein E1, domain 3 [G3DSA:2.60.40.2650] (912-1005)
  IPR042500 Rubella membrane glycoprotein E1, domain 1 [G3DSA:2.60.98.30] (583-639)
  IPR043106 Rubella capsid domain superfamily [G3DSA:3.10.50.50] (150-247)

Sequence (196 aa):
TEACVTSWLWSEGEGAVFYRVDLHFTNLGTPPLDEDGRWDPALMYNPCGPEPPAHVVRAYNQPAGDVRGVWGKGERTYAEQDFRVGGTRWHRLLRMPVTEACVTSWLWSEGEGAVFYRVDLHFTNLGTPPLDEDGRWDPALMYNPCGPEPPAHVVRAYNQPAGDVRGVWGKGERTYAEQDFRVGGTRWHRLLRMPV